Protein AF-A0A822H2C8-F1 (afdb_monomer_lite)

Radius of gyration: 21.81 Å; chains: 1; bounding box: 54×36×68 Å

Foldseek 3Di:
DDDPCVPQLNFAALCVVQVVDLDDDDDDDDPPDSHDDDDPVNLVVLVWAADPDRDPNGDRTGHDPLQAAWFFDDPWDDPDPFKIKTKIFGSQDQLPPPPPPPDDDDDDPPPVVVSVVVSVNRHHDSDDPDQGMWIWMWGADEQEDIDIDIDRPPDDDDDDPDPDPDDRDDYPDPVSRQKDKDWDADPSRHIDIWIAGPPPRDTD

Sequence (204 aa):
PEIITTDPKYRIDCYPDFDEYKSFCMIDRSPNQTVLTITNQLCTARGCTWVSNAATNTPSCYIPIEKGGYNLTESSSQISDVITIYKLSRLSIKATQIRSLKYPELVYKYSLTNQITNARINEFSMFGDDIHDLNVQVSLSGSDKIRMTIRDANAKRYEVPVPIIWQPLVPLTPSSLKIKFEITKTPYGQVGFRVQRTNTQSIL

Secondary structure (DSSP, 8-state):
---GGGSGGGPPBS-GGGTT-TTS--S---TT-SSPPPPHHHHHHTTPEE-SSPPTTS-SEE--TTTSSEEE-S--EEEETTEEEEEEEESSPP-------S---S--HHHHHHHHHHHHHS---SSS---SEEEEEEEEETTTEEEEEEEESSS-------------B--SSGGG-SEEEEEEE-TT--EEEEEEETTT--B-

Structure (mmCIF, N/CA/C/O backbone):
data_AF-A0A822H2C8-F1
#
_entry.id   AF-A0A822H2C8-F1
#
loop_
_atom_site.group_PDB
_atom_site.id
_atom_site.type_symbol
_atom_site.label_atom_id
_atom_site.label_alt_id
_atom_site.label_comp_id
_atom_site.label_asym_id
_atom_site.label_entity_id
_atom_site.label_seq_id
_atom_site.pdbx_PDB_ins_code
_atom_site.Cartn_x
_atom_site.Cartn_y
_atom_site.Cartn_z
_atom_site.occupancy
_atom_site.B_iso_or_equiv
_atom_site.auth_seq_id
_atom_site.auth_comp_id
_atom_site.auth_asym_id
_atom_site.auth_atom_id
_atom_site.pdbx_PDB_model_num
ATOM 1 N N . PRO A 1 1 ? 0.685 17.356 5.341 1.00 46.97 1 PRO A N 1
ATOM 2 C CA . PRO A 1 1 ? 1.065 15.938 5.541 1.00 46.97 1 PRO A CA 1
ATOM 3 C C . PRO A 1 1 ? 2.282 15.604 4.676 1.00 46.97 1 PRO A C 1
ATOM 5 O O . PRO A 1 1 ? 2.173 15.601 3.455 1.00 46.97 1 PRO A O 1
ATOM 8 N N . GLU A 1 2 ? 3.442 15.434 5.306 1.00 45.84 2 GLU A N 1
ATOM 9 C CA . GLU A 1 2 ? 4.699 15.164 4.605 1.00 45.84 2 GLU A CA 1
ATOM 10 C C . GLU A 1 2 ? 4.606 13.861 3.802 1.00 45.84 2 GLU A C 1
ATOM 12 O O . GLU A 1 2 ? 4.094 12.843 4.277 1.00 45.84 2 GLU A O 1
ATOM 17 N N . ILE A 1 3 ? 5.040 13.931 2.547 1.00 53.06 3 ILE A N 1
ATOM 18 C CA . ILE A 1 3 ? 5.042 12.812 1.613 1.00 53.06 3 ILE A CA 1
ATOM 19 C C . ILE A 1 3 ? 6.202 11.904 2.013 1.00 53.06 3 ILE A C 1
ATOM 21 O O . ILE A 1 3 ? 7.357 12.191 1.726 1.00 53.06 3 ILE A O 1
ATOM 25 N N . ILE A 1 4 ? 5.886 10.801 2.685 1.00 54.25 4 ILE A N 1
ATOM 26 C CA . ILE A 1 4 ? 6.870 9.823 3.176 1.00 54.25 4 ILE A CA 1
ATOM 27 C C . ILE A 1 4 ? 7.640 9.160 2.008 1.00 54.25 4 ILE A C 1
ATOM 29 O O . ILE A 1 4 ? 8.732 8.641 2.190 1.00 54.25 4 ILE A O 1
ATOM 33 N N . THR A 1 5 ? 7.125 9.223 0.777 1.00 54.09 5 THR A N 1
ATOM 34 C CA . THR A 1 5 ? 7.635 8.456 -0.372 1.00 54.09 5 THR A CA 1
ATOM 35 C C . THR A 1 5 ? 8.867 9.045 -1.072 1.00 54.09 5 THR A C 1
ATOM 37 O O . THR A 1 5 ? 9.325 8.456 -2.049 1.00 54.09 5 THR A O 1
ATOM 40 N N . THR A 1 6 ? 9.388 10.206 -0.659 1.00 62.19 6 THR A N 1
ATOM 41 C CA . THR A 1 6 ? 10.642 10.754 -1.223 1.00 62.19 6 THR A CA 1
ATOM 42 C C . THR A 1 6 ? 11.883 10.319 -0.448 1.00 62.19 6 THR A C 1
ATOM 44 O O . THR A 1 6 ? 12.990 10.421 -0.979 1.00 62.19 6 THR A O 1
ATOM 47 N N . ASP A 1 7 ? 11.720 9.810 0.778 1.00 76.62 7 ASP A N 1
ATOM 48 C CA . ASP A 1 7 ? 12.828 9.289 1.576 1.00 76.62 7 ASP A CA 1
ATOM 49 C C . ASP A 1 7 ? 13.347 7.976 0.943 1.00 76.62 7 ASP A C 1
ATOM 51 O O . ASP A 1 7 ? 12.567 7.033 0.748 1.00 76.62 7 ASP A O 1
ATOM 55 N N . PRO A 1 8 ? 14.653 7.891 0.605 1.00 80.31 8 PRO A N 1
ATOM 56 C CA . PRO A 1 8 ? 15.259 6.721 -0.026 1.00 80.31 8 PRO A CA 1
ATOM 57 C C . PRO A 1 8 ? 14.994 5.387 0.677 1.00 80.31 8 PRO A C 1
ATOM 59 O O . PRO A 1 8 ? 15.007 4.355 0.007 1.00 80.31 8 PRO A O 1
ATOM 62 N N . LYS A 1 9 ? 14.730 5.385 1.990 1.00 81.62 9 LYS A N 1
ATOM 63 C CA . LYS A 1 9 ? 14.469 4.153 2.751 1.00 81.62 9 LYS A CA 1
ATOM 64 C C . LYS A 1 9 ? 13.141 3.470 2.411 1.00 81.62 9 LYS A C 1
ATOM 66 O O . LYS A 1 9 ? 12.962 2.309 2.753 1.00 81.62 9 LYS A O 1
ATOM 71 N N . TYR A 1 10 ? 12.216 4.173 1.752 1.00 80.00 10 TYR A N 1
ATOM 72 C CA . TYR A 1 10 ? 10.936 3.607 1.302 1.00 80.00 10 TYR A CA 1
ATOM 73 C C . TYR A 1 10 ? 10.928 3.248 -0.185 1.00 80.00 10 TYR A C 1
ATOM 75 O O . TYR A 1 10 ? 9.873 2.946 -0.744 1.00 80.00 10 TYR A O 1
ATOM 83 N N . ARG A 1 11 ? 12.086 3.297 -0.852 1.00 85.94 11 ARG A N 1
ATOM 84 C CA . ARG A 1 11 ? 12.204 2.828 -2.232 1.00 85.94 11 ARG A CA 1
ATOM 85 C C . ARG A 1 11 ? 11.932 1.332 -2.282 1.00 85.94 11 ARG A C 1
ATOM 87 O O . ARG A 1 11 ? 12.524 0.561 -1.534 1.00 85.94 11 ARG A O 1
ATOM 94 N N . ILE A 1 12 ? 11.054 0.940 -3.196 1.00 86.25 12 ILE A N 1
ATOM 95 C CA . ILE A 1 12 ? 10.755 -0.464 -3.456 1.00 86.25 12 ILE A CA 1
ATOM 96 C C . ILE A 1 12 ? 11.776 -0.973 -4.466 1.00 86.25 12 ILE A C 1
ATOM 98 O O . ILE A 1 12 ? 11.915 -0.389 -5.545 1.00 86.25 12 ILE A O 1
ATOM 102 N N . ASP A 1 13 ? 12.483 -2.040 -4.106 1.00 87.81 13 ASP A N 1
ATOM 103 C CA . ASP A 1 13 ? 13.447 -2.687 -4.989 1.00 87.81 13 ASP A CA 1
ATOM 104 C C . ASP A 1 13 ? 12.754 -3.212 -6.256 1.00 87.81 13 ASP A C 1
ATOM 106 O O . ASP A 1 13 ? 11.687 -3.824 -6.209 1.00 87.81 13 ASP A O 1
ATOM 110 N N . CYS A 1 14 ? 13.366 -2.944 -7.404 1.00 88.00 14 CYS A N 1
ATOM 111 C CA . CYS A 1 14 ? 12.929 -3.439 -8.705 1.00 88.00 14 CYS A CA 1
ATOM 112 C C . CYS A 1 14 ? 13.371 -4.897 -8.971 1.00 88.00 14 CYS A C 1
ATOM 114 O O . CYS A 1 14 ? 12.974 -5.523 -9.962 1.00 88.00 14 CYS A O 1
ATOM 116 N N . TYR A 1 15 ? 14.215 -5.441 -8.095 1.00 82.44 15 TYR A N 1
ATOM 117 C CA . TYR A 1 15 ? 14.742 -6.799 -8.128 1.00 82.44 15 TYR A CA 1
ATOM 118 C C . TYR A 1 15 ? 14.585 -7.481 -6.752 1.00 82.44 15 TYR A C 1
ATOM 120 O O . TYR A 1 15 ? 15.570 -7.937 -6.182 1.00 82.44 15 TYR A O 1
ATOM 128 N N . PRO A 1 16 ? 13.355 -7.611 -6.217 1.00 71.25 16 PRO A N 1
ATOM 129 C CA . PRO A 1 16 ? 13.141 -8.123 -4.859 1.00 71.25 16 PRO A CA 1
ATOM 130 C C . PRO A 1 16 ? 13.621 -9.573 -4.663 1.00 71.25 16 PRO A C 1
ATOM 132 O O . PRO A 1 16 ? 14.028 -9.945 -3.568 1.00 71.25 16 PRO A O 1
ATOM 135 N N . ASP A 1 17 ? 13.638 -10.385 -5.724 1.00 64.69 17 ASP A N 1
ATOM 136 C CA . ASP A 1 17 ? 14.059 -11.795 -5.667 1.00 64.69 17 ASP A CA 1
ATOM 137 C C . ASP A 1 17 ? 15.587 -11.984 -5.583 1.00 64.69 17 ASP A C 1
ATOM 139 O O . ASP A 1 17 ? 16.087 -13.106 -5.480 1.00 64.69 17 ASP A O 1
ATOM 143 N N . PHE A 1 18 ? 16.348 -10.894 -5.685 1.00 60.97 18 PHE A N 1
ATOM 144 C CA . PHE A 1 18 ? 17.797 -10.936 -5.857 1.00 60.97 18 PHE A CA 1
ATOM 145 C C . PHE A 1 18 ? 18.558 -11.126 -4.539 1.00 60.97 18 PHE A C 1
ATOM 147 O O . PHE A 1 18 ? 19.642 -11.713 -4.542 1.00 60.97 18 PHE A O 1
ATOM 154 N N . ASP A 1 19 ? 17.970 -10.699 -3.419 1.00 53.31 19 ASP A N 1
ATOM 155 C CA . ASP A 1 19 ? 18.573 -10.840 -2.089 1.00 53.31 19 ASP A CA 1
ATOM 156 C C . ASP A 1 19 ? 18.328 -12.224 -1.462 1.00 53.31 19 ASP A C 1
ATOM 158 O O . ASP A 1 19 ? 19.149 -12.690 -0.670 1.00 53.31 19 ASP A O 1
ATOM 162 N N . GLU A 1 20 ? 17.257 -12.931 -1.849 1.00 47.16 20 GLU A N 1
ATOM 163 C CA . GLU A 1 20 ? 16.895 -14.226 -1.245 1.00 47.16 20 GLU A CA 1
ATOM 164 C C . GLU A 1 20 ? 17.288 -15.441 -2.107 1.00 47.16 20 GLU A C 1
ATOM 166 O O . GLU A 1 20 ? 17.533 -16.528 -1.580 1.00 47.16 20 GLU A O 1
ATOM 171 N N . TYR A 1 21 ? 17.476 -15.268 -3.421 1.00 46.84 21 TYR A N 1
ATOM 172 C CA . TYR A 1 21 ? 17.915 -16.342 -4.315 1.00 46.84 21 TYR A CA 1
ATOM 173 C C . TYR A 1 21 ? 19.177 -15.972 -5.089 1.00 46.84 21 TYR A C 1
ATOM 175 O O . TYR A 1 21 ? 19.157 -15.725 -6.294 1.00 46.84 21 TYR A O 1
ATOM 183 N N . LYS A 1 22 ? 20.325 -16.178 -4.440 1.00 47.16 22 LYS A N 1
ATOM 184 C CA . LYS A 1 22 ? 21.621 -16.398 -5.112 1.00 47.16 22 LYS A CA 1
ATOM 185 C C . LYS A 1 22 ? 21.621 -17.549 -6.144 1.00 47.16 22 LYS A C 1
ATOM 187 O O . LYS A 1 22 ? 22.669 -17.818 -6.728 1.00 47.16 22 LYS A O 1
ATOM 192 N N . SER A 1 23 ? 20.498 -18.243 -6.377 1.00 41.97 23 SER A N 1
ATOM 193 C CA . SER A 1 23 ? 20.524 -19.573 -6.991 1.00 41.97 23 SER A CA 1
ATOM 194 C C . SER A 1 23 ? 19.565 -19.880 -8.148 1.00 41.97 23 SER A C 1
ATOM 196 O O . SER A 1 23 ? 19.858 -20.874 -8.803 1.00 41.97 23 SER A O 1
ATOM 198 N N . PHE A 1 24 ? 18.493 -19.132 -8.481 1.00 41.94 24 PHE A N 1
ATOM 199 C CA . PHE A 1 24 ? 17.502 -19.719 -9.425 1.00 41.94 24 PHE A CA 1
ATOM 200 C C . PHE A 1 24 ? 16.864 -18.889 -10.552 1.00 41.94 24 PHE A C 1
ATOM 202 O O . PHE A 1 24 ? 16.319 -19.513 -11.459 1.00 41.94 24 PHE A O 1
ATOM 209 N N . CYS A 1 25 ? 17.004 -17.563 -10.638 1.00 37.66 25 CYS A N 1
ATOM 210 C CA . CYS A 1 25 ? 16.548 -16.831 -11.835 1.00 37.66 25 CYS A CA 1
ATOM 211 C C . CYS A 1 25 ? 17.732 -16.445 -12.729 1.00 37.66 25 CYS A C 1
ATOM 213 O O . CYS A 1 25 ? 18.228 -15.322 -12.698 1.00 37.66 25 CYS A O 1
ATOM 215 N N . MET A 1 26 ? 18.210 -17.416 -13.513 1.00 39.59 26 MET A N 1
ATOM 216 C CA . MET A 1 26 ? 19.245 -17.211 -14.527 1.00 39.59 26 MET A CA 1
ATOM 217 C C . MET A 1 26 ? 18.623 -16.718 -15.828 1.00 39.59 26 MET A C 1
ATOM 219 O O . MET A 1 26 ? 17.918 -17.465 -16.500 1.00 39.59 26 MET A O 1
ATOM 223 N N . ILE A 1 27 ? 18.952 -15.488 -16.211 1.00 43.38 27 ILE A N 1
ATOM 224 C CA . ILE A 1 27 ? 19.032 -15.109 -17.621 1.00 43.38 27 ILE A CA 1
ATOM 225 C C . ILE A 1 27 ? 20.522 -14.848 -17.879 1.00 43.38 27 ILE A C 1
ATOM 227 O O . ILE A 1 27 ? 21.131 -14.022 -17.205 1.00 43.38 27 ILE A O 1
ATOM 231 N N . ASP A 1 28 ? 21.091 -15.656 -18.776 1.00 39.19 28 ASP A N 1
ATOM 232 C CA . ASP A 1 28 ? 22.480 -15.686 -19.257 1.00 39.19 28 ASP A CA 1
ATOM 233 C C . ASP A 1 28 ? 23.593 -15.854 -18.212 1.00 39.19 28 ASP A C 1
ATOM 235 O O . ASP A 1 28 ? 24.295 -14.924 -17.809 1.00 39.19 28 ASP A O 1
ATOM 239 N N . ARG A 1 29 ? 23.838 -17.114 -17.833 1.00 46.19 29 ARG A N 1
ATOM 240 C CA . ARG A 1 29 ? 25.049 -17.493 -17.098 1.00 46.19 29 ARG A CA 1
ATOM 241 C C . ARG A 1 29 ? 26.248 -17.522 -18.055 1.00 46.19 29 ARG A C 1
ATOM 243 O O . ARG A 1 29 ? 26.431 -18.475 -18.807 1.00 46.19 29 ARG A O 1
ATOM 250 N N . SER A 1 30 ? 27.105 -16.505 -17.975 1.00 45.09 30 SER A N 1
ATOM 251 C CA . SER A 1 30 ? 28.521 -16.651 -18.334 1.00 45.09 30 SER A CA 1
ATOM 252 C C . SER A 1 30 ? 29.186 -17.617 -17.333 1.00 45.09 30 SER A C 1
ATOM 254 O O . SER A 1 30 ? 28.914 -17.495 -16.134 1.00 45.09 30 SER A O 1
ATOM 256 N N . PRO A 1 31 ? 30.052 -18.563 -17.753 1.00 50.38 31 PRO A N 1
ATOM 257 C CA . PRO A 1 31 ? 30.571 -19.621 -16.874 1.00 50.38 31 PRO A CA 1
ATOM 258 C C . PRO A 1 31 ? 31.407 -19.138 -15.677 1.00 50.38 31 PRO A C 1
ATOM 260 O O . PRO A 1 31 ? 31.687 -19.932 -14.786 1.00 50.38 31 PRO A O 1
ATOM 263 N N . ASN A 1 32 ? 31.797 -17.859 -15.636 1.00 49.62 32 ASN A N 1
ATOM 264 C CA . A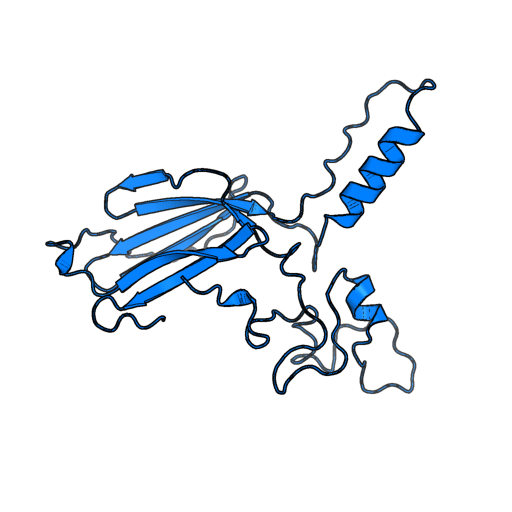SN A 1 32 ? 32.761 -17.325 -14.668 1.00 49.62 32 ASN A CA 1
ATOM 265 C C . ASN A 1 32 ? 32.234 -16.194 -13.769 1.00 49.62 32 ASN A C 1
ATOM 267 O O . ASN A 1 32 ? 33.031 -15.548 -13.091 1.00 49.62 32 ASN A O 1
ATOM 271 N N . GLN A 1 33 ? 30.922 -15.936 -13.724 1.00 47.44 33 GLN A N 1
ATOM 272 C CA . GLN A 1 33 ? 30.374 -14.844 -12.910 1.00 47.44 33 GLN A CA 1
ATOM 273 C C . GLN A 1 33 ? 29.454 -15.375 -11.803 1.00 47.44 33 GLN A C 1
ATOM 275 O O . GLN A 1 33 ? 28.302 -15.735 -12.030 1.00 47.44 33 GLN A O 1
ATOM 280 N N . THR A 1 34 ? 29.989 -15.451 -10.582 1.00 50.78 34 THR A N 1
ATOM 281 C CA . THR A 1 34 ? 29.316 -15.974 -9.376 1.00 50.78 34 THR A CA 1
ATOM 282 C C . THR A 1 34 ? 28.440 -14.951 -8.650 1.00 50.78 34 THR A C 1
ATOM 284 O O . THR A 1 34 ? 27.754 -15.305 -7.695 1.00 50.78 34 THR A O 1
ATOM 287 N N . VAL A 1 35 ? 28.415 -13.699 -9.110 1.00 54.28 35 VAL A N 1
ATOM 288 C CA . VAL A 1 35 ? 27.523 -12.650 -8.608 1.00 54.28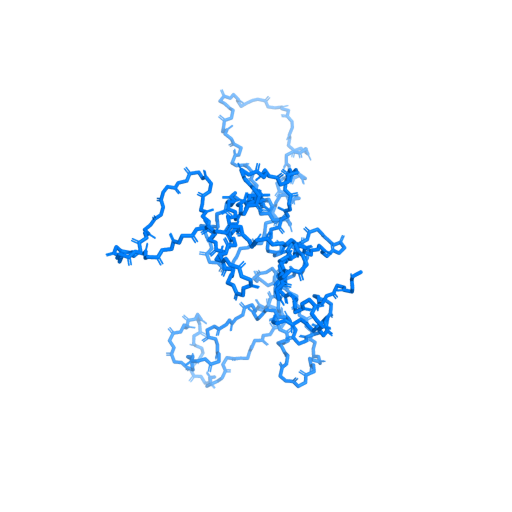 35 VAL A CA 1
ATOM 289 C C . VAL A 1 35 ? 27.009 -11.878 -9.816 1.00 54.28 35 VAL A C 1
ATOM 291 O O . VAL A 1 35 ? 27.771 -11.175 -10.482 1.00 54.28 35 VAL A O 1
ATOM 294 N N . LEU A 1 36 ? 25.725 -12.042 -10.136 1.00 57.75 36 LEU A N 1
ATOM 295 C CA . LEU A 1 36 ? 25.052 -11.105 -11.026 1.00 57.75 36 LEU A CA 1
ATOM 296 C C . LEU A 1 36 ? 25.024 -9.770 -10.273 1.00 57.75 36 LEU A C 1
ATOM 298 O O . LEU A 1 36 ? 24.510 -9.696 -9.166 1.00 57.75 36 LEU A O 1
ATOM 302 N N . THR A 1 37 ? 25.630 -8.729 -10.827 1.00 69.88 37 THR A N 1
ATOM 303 C CA . THR A 1 37 ? 25.551 -7.379 -10.262 1.00 69.88 37 THR A CA 1
ATOM 304 C C . THR A 1 37 ? 24.463 -6.643 -11.025 1.00 69.88 37 THR A C 1
ATOM 306 O O . THR A 1 37 ? 24.535 -6.563 -12.252 1.00 69.88 37 THR A O 1
ATOM 309 N N . ILE A 1 38 ? 23.455 -6.106 -10.333 1.00 80.06 38 ILE A N 1
ATOM 310 C CA . ILE A 1 38 ? 22.449 -5.263 -10.987 1.00 80.06 38 ILE A CA 1
ATOM 311 C C . ILE A 1 38 ? 23.172 -4.026 -11.522 1.00 80.06 38 ILE A C 1
ATOM 313 O O . ILE A 1 38 ? 23.777 -3.271 -10.765 1.00 80.06 38 ILE A O 1
ATOM 317 N N . THR A 1 39 ? 23.143 -3.840 -12.838 1.00 85.62 39 THR A N 1
ATOM 318 C CA . THR A 1 39 ? 23.730 -2.675 -13.504 1.00 85.62 39 THR A CA 1
ATOM 319 C C . THR A 1 39 ? 22.650 -1.649 -13.828 1.00 85.62 39 THR A C 1
ATOM 321 O O . THR A 1 39 ? 21.466 -1.979 -13.929 1.00 85.62 39 THR A O 1
ATOM 324 N N . ASN A 1 40 ? 23.059 -0.403 -14.082 1.00 87.31 40 ASN A N 1
ATOM 325 C CA . ASN A 1 40 ? 22.167 0.637 -14.602 1.00 87.31 40 ASN A CA 1
ATOM 326 C C . ASN A 1 40 ? 21.394 0.163 -15.851 1.00 87.31 40 ASN A C 1
ATOM 328 O O . ASN A 1 40 ? 20.192 0.386 -15.973 1.00 87.31 40 ASN A O 1
ATOM 332 N N . GLN A 1 41 ? 22.058 -0.562 -16.755 1.00 86.56 41 GLN A N 1
ATOM 333 C CA . GLN A 1 41 ? 21.431 -1.066 -17.977 1.00 86.56 41 GLN A CA 1
ATOM 334 C C . GLN A 1 41 ? 20.335 -2.097 -17.682 1.00 86.56 41 GLN A C 1
ATOM 336 O O . GLN A 1 41 ? 19.246 -1.998 -18.239 1.00 86.56 41 GLN A O 1
ATOM 341 N N . LEU A 1 42 ? 20.581 -3.048 -16.777 1.00 84.88 42 LEU A N 1
ATOM 342 C CA . LEU A 1 42 ? 19.560 -4.018 -16.365 1.00 84.88 42 LEU A CA 1
ATOM 343 C C . LEU A 1 42 ? 18.392 -3.324 -15.650 1.00 84.88 42 LEU A C 1
ATOM 345 O O . LEU A 1 42 ? 17.228 -3.650 -15.878 1.00 84.88 42 LEU A O 1
ATOM 349 N N . CYS A 1 43 ? 18.692 -2.336 -14.808 1.00 86.81 43 CYS A N 1
ATOM 350 C CA . CYS A 1 43 ? 17.682 -1.558 -14.103 1.00 86.81 43 CYS A CA 1
ATOM 351 C C . CYS A 1 43 ? 16.750 -0.804 -15.062 1.00 86.81 43 CYS A C 1
ATOM 353 O O . CYS A 1 43 ? 15.529 -0.960 -15.025 1.00 86.81 43 CYS A O 1
ATOM 355 N N . THR A 1 44 ? 17.338 -0.028 -15.968 1.00 87.19 44 THR A N 1
ATOM 356 C CA . THR A 1 44 ? 16.596 0.798 -16.928 1.00 87.19 44 THR A CA 1
ATOM 357 C C . THR A 1 44 ? 15.887 -0.037 -17.990 1.00 87.19 44 THR A C 1
ATOM 359 O O . THR A 1 44 ? 14.807 0.350 -18.430 1.00 87.19 44 THR A O 1
ATOM 362 N N . ALA A 1 45 ? 16.405 -1.221 -18.338 1.00 84.38 45 ALA A N 1
ATOM 363 C CA . ALA A 1 45 ? 15.716 -2.167 -19.218 1.00 84.38 45 ALA A CA 1
ATOM 364 C C . ALA A 1 45 ? 14.391 -2.689 -18.628 1.00 84.38 45 ALA A C 1
ATOM 366 O O . ALA A 1 45 ? 13.473 -2.990 -19.387 1.00 84.38 45 ALA A O 1
ATOM 367 N N . ARG A 1 46 ? 14.254 -2.743 -17.293 1.00 80.75 46 ARG A N 1
ATOM 368 C CA . ARG A 1 46 ? 12.974 -3.019 -16.605 1.00 80.75 46 ARG A CA 1
ATOM 369 C C . ARG A 1 46 ? 12.090 -1.778 -16.433 1.00 80.75 46 ARG A C 1
ATOM 371 O O . ARG A 1 46 ? 11.035 -1.852 -15.811 1.00 80.75 46 ARG A O 1
ATOM 378 N N . GLY A 1 47 ? 12.519 -0.627 -16.948 1.00 84.31 47 GLY A N 1
ATOM 379 C CA . GLY A 1 47 ? 11.830 0.648 -16.766 1.00 84.31 47 GLY A CA 1
ATOM 380 C C . GLY A 1 47 ? 11.967 1.233 -15.359 1.00 84.31 47 GLY A C 1
ATOM 381 O O . GLY A 1 47 ? 11.169 2.095 -15.004 1.00 84.31 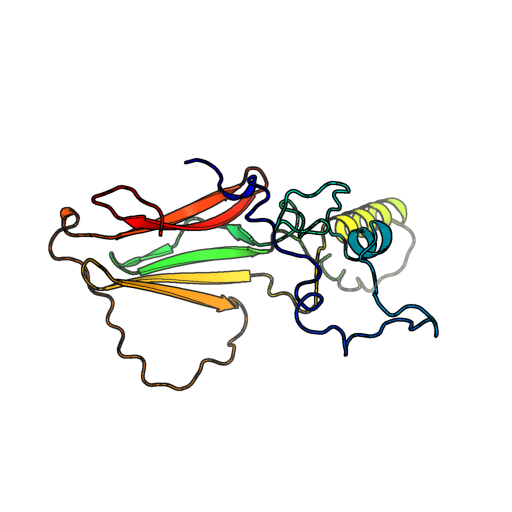47 GLY A O 1
ATOM 382 N N . CYS A 1 48 ? 12.939 0.770 -14.566 1.00 89.75 48 CYS A N 1
ATOM 383 C CA . CYS A 1 48 ? 13.205 1.245 -13.208 1.00 89.75 48 CYS A CA 1
ATOM 384 C C . CYS A 1 48 ? 14.206 2.404 -13.159 1.00 89.75 48 CYS A C 1
ATOM 386 O O . CYS A 1 48 ? 14.880 2.715 -14.144 1.00 89.75 48 CYS A O 1
ATOM 388 N N . THR A 1 49 ? 14.311 3.031 -11.987 1.00 90.62 49 THR A N 1
ATOM 389 C CA . THR A 1 49 ? 15.216 4.156 -11.735 1.00 90.62 49 THR A CA 1
ATOM 390 C C . THR A 1 49 ? 16.499 3.674 -11.070 1.00 90.62 49 THR A C 1
ATOM 392 O O . THR A 1 49 ? 16.457 2.972 -10.059 1.00 90.62 49 THR A O 1
ATOM 395 N N . TRP A 1 50 ? 17.646 4.081 -11.622 1.00 90.38 50 TRP A N 1
ATOM 396 C CA . TRP A 1 50 ? 18.974 3.741 -11.111 1.00 90.38 50 TRP A CA 1
ATOM 397 C C . TRP A 1 50 ? 19.628 4.908 -10.364 1.00 90.38 50 TRP A C 1
ATOM 399 O O . TRP A 1 50 ? 19.589 6.051 -10.821 1.00 90.38 50 TRP A O 1
ATOM 409 N N . VAL A 1 51 ? 20.311 4.609 -9.258 1.00 90.56 51 VAL A N 1
ATOM 410 C CA . VAL A 1 51 ? 21.239 5.513 -8.567 1.00 90.56 51 VAL A CA 1
ATOM 411 C C . VAL A 1 51 ? 22.559 4.790 -8.292 1.00 90.56 51 VAL A C 1
ATOM 413 O O . VAL A 1 51 ? 22.574 3.666 -7.808 1.00 90.56 51 VAL A O 1
ATOM 416 N N . SER A 1 52 ? 23.691 5.428 -8.597 1.00 83.62 52 SER A N 1
ATOM 417 C CA . SER A 1 52 ? 25.016 4.799 -8.461 1.00 83.62 52 SER A CA 1
ATOM 418 C C . SER A 1 52 ? 25.513 4.706 -7.018 1.00 83.62 52 SER A C 1
ATOM 420 O O . SER A 1 52 ? 26.271 3.800 -6.696 1.00 83.62 52 SER A O 1
ATOM 422 N N . ASN A 1 53 ? 25.083 5.632 -6.159 1.00 81.69 53 ASN A N 1
ATOM 423 C CA . ASN A 1 53 ? 25.535 5.767 -4.775 1.00 81.69 53 ASN A CA 1
ATOM 424 C C . ASN A 1 53 ? 24.322 5.754 -3.839 1.00 81.69 53 ASN A C 1
ATOM 426 O O . ASN A 1 53 ? 23.980 6.772 -3.235 1.00 81.69 53 ASN A O 1
ATOM 430 N N . ALA A 1 54 ? 23.606 4.629 -3.798 1.00 79.56 54 ALA A N 1
ATOM 431 C CA . ALA A 1 54 ? 22.504 4.464 -2.859 1.00 79.56 54 ALA A CA 1
ATOM 432 C C . ALA A 1 54 ? 23.015 4.555 -1.412 1.00 79.56 54 ALA A C 1
ATOM 434 O O . ALA A 1 54 ? 24.136 4.145 -1.106 1.00 79.56 54 ALA A O 1
ATOM 435 N N . ALA A 1 55 ? 22.189 5.103 -0.519 1.00 81.25 55 ALA A N 1
ATOM 436 C CA . ALA A 1 55 ? 22.476 5.062 0.907 1.00 81.25 55 ALA A CA 1
ATOM 437 C C . ALA A 1 55 ? 22.492 3.603 1.394 1.00 81.25 55 ALA A C 1
ATOM 439 O O . ALA A 1 55 ? 21.910 2.715 0.763 1.00 81.25 55 ALA A O 1
ATOM 440 N N . THR A 1 56 ? 23.139 3.354 2.530 1.00 79.44 56 THR A N 1
ATOM 441 C CA . THR A 1 56 ? 23.154 2.026 3.150 1.00 79.44 56 THR A CA 1
ATOM 442 C C . THR A 1 56 ? 21.727 1.508 3.355 1.00 79.44 56 THR A C 1
ATOM 444 O O . THR A 1 56 ? 20.839 2.258 3.757 1.00 79.44 56 THR A O 1
ATOM 447 N N . ASN A 1 57 ? 21.502 0.223 3.061 1.00 80.69 57 ASN A N 1
ATOM 448 C CA . ASN A 1 57 ? 20.191 -0.438 3.133 1.00 80.69 57 ASN A CA 1
ATOM 449 C C . ASN A 1 57 ? 19.093 0.198 2.257 1.00 80.69 57 ASN A C 1
ATOM 451 O O . ASN A 1 57 ? 17.910 0.078 2.568 1.00 80.69 57 ASN A O 1
ATOM 455 N N . THR A 1 58 ? 19.464 0.879 1.168 1.00 81.94 58 THR A N 1
ATOM 456 C CA . THR A 1 58 ? 18.511 1.372 0.163 1.00 81.94 58 THR A CA 1
ATOM 457 C C . THR A 1 58 ? 18.870 0.823 -1.217 1.00 81.94 58 THR A C 1
ATOM 459 O O . THR A 1 58 ? 20.057 0.734 -1.538 1.00 81.94 58 THR A O 1
ATOM 462 N N . PRO A 1 59 ? 17.885 0.449 -2.049 1.00 88.38 59 PRO A N 1
ATOM 463 C CA . PRO A 1 59 ? 18.164 -0.152 -3.345 1.00 88.38 59 PRO A CA 1
ATOM 464 C C . PRO A 1 59 ? 18.712 0.876 -4.344 1.00 88.38 59 PRO A C 1
ATOM 466 O O . PRO A 1 59 ? 18.179 1.982 -4.500 1.00 88.38 59 PRO A O 1
ATOM 469 N N . SER A 1 60 ? 19.758 0.477 -5.074 1.00 89.62 60 SER A N 1
ATOM 470 C CA . SER A 1 60 ? 20.305 1.243 -6.204 1.00 89.62 60 SER A CA 1
ATOM 471 C C . SER A 1 60 ? 19.396 1.215 -7.432 1.00 89.62 60 SER A C 1
ATOM 473 O O . SER A 1 60 ? 19.417 2.157 -8.218 1.00 89.62 60 SER A O 1
ATOM 475 N N . CYS A 1 61 ? 18.579 0.170 -7.591 1.00 90.50 61 CYS A N 1
ATOM 476 C CA . CYS A 1 61 ? 17.570 0.061 -8.641 1.00 90.50 61 CYS A CA 1
ATOM 477 C C . CYS A 1 61 ? 16.175 -0.044 -8.023 1.00 90.50 61 CYS A C 1
ATOM 479 O O . CYS A 1 61 ? 15.893 -1.006 -7.318 1.00 90.50 61 CYS A O 1
ATOM 481 N N . TYR A 1 62 ? 15.290 0.914 -8.284 1.00 90.44 62 TYR A N 1
ATOM 482 C CA . TYR A 1 62 ? 13.989 0.968 -7.615 1.00 90.44 62 TYR A CA 1
ATOM 483 C C . TYR A 1 62 ? 12.846 1.352 -8.549 1.00 90.44 62 TYR A C 1
ATOM 485 O O . TYR A 1 62 ? 13.049 1.926 -9.622 1.00 90.44 62 TYR A O 1
ATOM 493 N N . ILE A 1 63 ? 11.628 1.019 -8.123 1.00 89.12 63 ILE A N 1
ATOM 494 C CA . ILE A 1 63 ? 10.398 1.335 -8.852 1.00 89.12 63 ILE A CA 1
ATOM 495 C C . ILE A 1 63 ? 10.249 2.863 -8.997 1.00 89.12 63 ILE A C 1
ATOM 497 O O . ILE A 1 63 ? 10.303 3.569 -7.985 1.00 89.12 63 ILE A O 1
ATOM 501 N N . PRO A 1 64 ? 10.008 3.397 -10.211 1.00 87.75 64 PRO A N 1
ATOM 502 C CA . PRO A 1 64 ? 9.810 4.830 -10.410 1.00 87.75 64 PRO A CA 1
ATOM 503 C C . PRO A 1 64 ? 8.524 5.309 -9.732 1.00 87.75 64 PRO A C 1
ATOM 505 O O . PRO A 1 64 ? 7.454 4.723 -9.916 1.00 87.75 64 PRO A O 1
ATOM 508 N N . I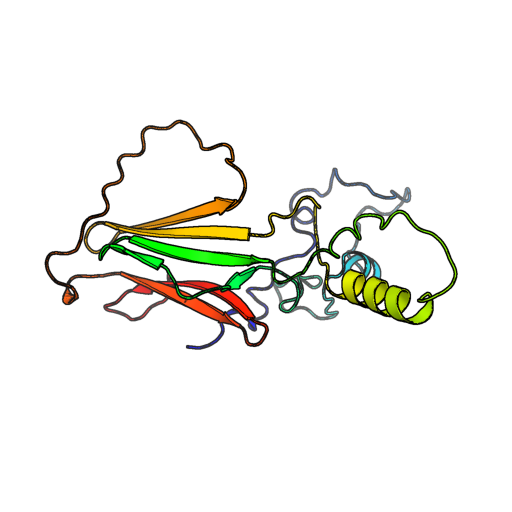LE A 1 65 ? 8.609 6.400 -8.976 1.00 83.56 65 ILE A N 1
ATOM 509 C CA . ILE A 1 65 ? 7.491 6.955 -8.193 1.00 83.56 65 ILE A CA 1
ATOM 510 C C . ILE A 1 65 ? 6.385 7.563 -9.063 1.00 83.56 65 ILE A C 1
ATOM 512 O O . ILE A 1 65 ? 5.255 7.730 -8.611 1.00 83.56 65 ILE A O 1
ATOM 516 N N . GLU A 1 66 ? 6.713 7.893 -10.307 1.00 82.50 66 GLU A N 1
ATOM 517 C CA . GLU A 1 66 ? 5.829 8.487 -11.301 1.00 82.50 66 GLU A CA 1
ATOM 518 C C . GLU A 1 66 ? 5.134 7.456 -12.199 1.00 82.50 66 GLU A C 1
ATOM 520 O O . GLU A 1 66 ? 4.208 7.808 -12.925 1.00 82.50 66 GLU A O 1
ATOM 525 N N . LYS A 1 67 ? 5.550 6.183 -12.144 1.00 82.25 67 LYS A N 1
ATOM 526 C CA . LYS A 1 67 ? 4.964 5.099 -12.957 1.00 82.25 67 LYS A CA 1
ATOM 527 C C . LYS A 1 67 ? 4.421 3.946 -12.122 1.00 82.25 67 LYS A C 1
ATOM 529 O O . LYS A 1 67 ? 3.437 3.314 -12.509 1.00 82.25 67 LYS A O 1
ATOM 534 N N . GLY A 1 68 ? 5.060 3.659 -10.991 1.00 85.06 68 GLY A N 1
ATOM 535 C CA . GLY A 1 68 ? 4.664 2.598 -10.078 1.00 85.06 68 GLY A CA 1
ATOM 536 C C . GLY A 1 68 ? 3.432 2.951 -9.248 1.00 85.06 68 GLY A C 1
ATOM 537 O O . GLY A 1 68 ? 3.202 4.105 -8.887 1.00 85.06 68 GLY A O 1
ATOM 538 N N . GLY A 1 69 ? 2.663 1.929 -8.878 1.00 90.00 69 GLY A N 1
ATOM 539 C CA . GLY A 1 69 ? 1.524 2.062 -7.973 1.00 90.00 69 GLY A CA 1
ATOM 540 C C . GLY A 1 69 ? 0.238 2.544 -8.648 1.00 90.00 69 GLY A C 1
ATOM 541 O O . GLY A 1 69 ? -0.001 2.302 -9.832 1.00 90.00 69 GLY A O 1
ATOM 542 N N . TYR A 1 70 ? -0.616 3.185 -7.851 1.00 92.12 70 TYR A N 1
ATOM 543 C CA . TYR A 1 70 ? -1.984 3.543 -8.218 1.00 92.12 70 TYR A CA 1
ATOM 544 C C . TYR A 1 70 ? -2.289 4.996 -7.849 1.00 92.12 70 TYR A C 1
ATOM 546 O O . TYR A 1 70 ? -1.697 5.538 -6.920 1.00 92.12 70 TYR A O 1
ATOM 554 N N . ASN A 1 71 ? -3.238 5.600 -8.551 1.00 91.00 71 ASN A N 1
ATOM 555 C CA . ASN A 1 71 ? -3.831 6.899 -8.268 1.00 91.00 71 ASN A CA 1
ATOM 556 C C . ASN A 1 71 ? -5.285 6.721 -7.805 1.00 91.00 71 ASN A C 1
ATOM 558 O O . ASN A 1 71 ? -5.946 5.743 -8.147 1.00 91.00 71 ASN A O 1
ATOM 562 N N . LEU A 1 72 ? -5.794 7.685 -7.044 1.00 91.12 72 LEU A N 1
ATOM 563 C CA . LEU A 1 72 ? -7.200 7.762 -6.655 1.00 91.12 72 LEU A CA 1
ATOM 564 C C . LEU A 1 72 ? -8.003 8.315 -7.844 1.00 91.12 72 LEU A C 1
ATOM 566 O O . LEU A 1 72 ? -7.695 9.410 -8.319 1.00 91.12 72 LEU A O 1
ATOM 570 N N . THR A 1 73 ? -9.002 7.575 -8.334 1.00 85.75 73 THR A N 1
ATOM 571 C CA . THR A 1 73 ? -9.782 7.961 -9.530 1.00 85.75 73 THR A CA 1
ATOM 572 C C . THR A 1 73 ? -10.973 8.860 -9.232 1.00 85.75 73 THR A C 1
ATOM 574 O O . THR A 1 73 ? -11.245 9.787 -9.988 1.00 85.75 73 THR A O 1
ATOM 577 N N . GLU A 1 74 ? -11.678 8.604 -8.132 1.00 75.56 74 GLU A N 1
ATOM 578 C CA . GLU A 1 74 ? -12.896 9.311 -7.723 1.00 75.56 74 GLU A CA 1
ATOM 579 C C . GLU A 1 74 ? -12.867 9.634 -6.223 1.00 75.56 74 GLU A C 1
ATOM 581 O O . GLU A 1 74 ? -12.033 9.132 -5.463 1.00 75.56 74 GLU A O 1
ATOM 586 N N . SER A 1 75 ? -13.826 10.447 -5.777 1.00 67.69 75 SER A N 1
ATOM 587 C CA . SER A 1 75 ? -14.130 10.632 -4.359 1.00 67.69 75 SER A CA 1
ATOM 588 C C . SER A 1 75 ? -14.457 9.287 -3.705 1.00 67.69 75 SER A C 1
ATOM 590 O O . SER A 1 75 ? -15.222 8.483 -4.241 1.00 67.69 75 SER A O 1
ATOM 592 N N . SER A 1 76 ? -13.895 9.041 -2.524 1.00 77.56 76 SER A N 1
ATOM 593 C CA . SER A 1 76 ? -14.201 7.854 -1.725 1.00 77.56 76 SER A CA 1
ATOM 594 C C . SER A 1 76 ? -15.707 7.693 -1.518 1.00 77.56 76 SER A C 1
ATOM 596 O O . SER A 1 76 ? -16.390 8.652 -1.163 1.00 77.56 76 SER A O 1
ATOM 598 N N . SER A 1 77 ? -16.217 6.477 -1.691 1.00 84.50 77 SER A N 1
ATOM 599 C CA . SER A 1 77 ? -17.614 6.149 -1.410 1.00 84.50 77 SER A CA 1
ATOM 600 C C . SER A 1 77 ? -17.733 5.690 0.040 1.00 84.50 77 SER A C 1
ATOM 602 O O . SER A 1 77 ? -17.276 4.600 0.392 1.00 84.50 77 SER A O 1
ATOM 604 N N . GLN A 1 78 ? -18.319 6.523 0.897 1.00 83.75 78 GLN A N 1
ATOM 605 C CA . GLN A 1 78 ? -18.626 6.137 2.269 1.00 83.75 78 GLN A CA 1
ATOM 606 C C . GLN A 1 78 ? -19.924 5.324 2.262 1.00 83.75 78 GLN A C 1
ATOM 608 O O . GLN A 1 78 ? -20.988 5.848 1.948 1.00 83.75 78 GLN A O 1
ATOM 613 N N . ILE A 1 79 ? -19.826 4.026 2.554 1.00 84.00 79 ILE A N 1
ATOM 614 C CA . ILE A 1 79 ? -20.995 3.133 2.609 1.00 84.00 79 ILE A CA 1
ATOM 615 C C . ILE A 1 79 ? -21.718 3.297 3.949 1.00 84.00 79 ILE A C 1
ATOM 617 O O . ILE A 1 79 ? -22.935 3.172 4.026 1.00 84.00 79 ILE A O 1
ATOM 621 N N . SER A 1 80 ? -20.961 3.547 5.017 1.00 83.75 80 SER A N 1
ATOM 622 C CA . SER A 1 80 ? -21.475 3.792 6.367 1.00 83.75 80 SER A CA 1
ATOM 623 C C . SER A 1 80 ? -20.455 4.589 7.178 1.00 83.75 80 SER A C 1
ATOM 625 O O . SER A 1 80 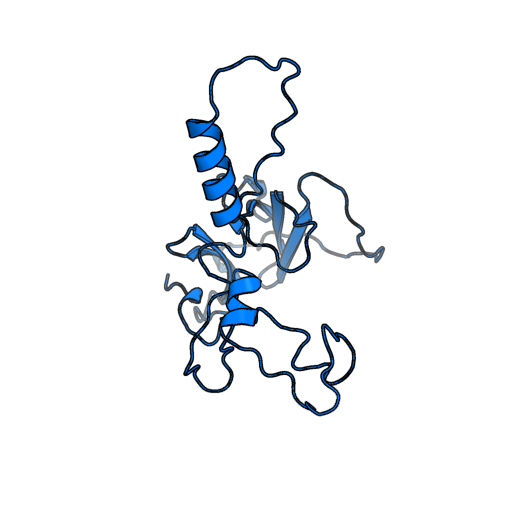? -19.334 4.813 6.721 1.00 83.75 80 SER A O 1
ATOM 627 N N . ASP A 1 81 ? -20.789 4.942 8.417 1.00 80.31 81 ASP A N 1
ATOM 628 C CA . ASP A 1 81 ? -19.871 5.614 9.352 1.00 80.31 81 ASP A CA 1
ATOM 629 C C . ASP A 1 81 ? -18.578 4.830 9.630 1.00 80.31 81 ASP A C 1
ATOM 631 O O . ASP A 1 81 ? -17.585 5.396 10.081 1.00 80.31 81 ASP A O 1
ATOM 635 N N . VAL A 1 82 ? -18.572 3.526 9.345 1.00 86.25 82 VAL A N 1
ATOM 636 C CA . VAL A 1 82 ? -17.445 2.627 9.618 1.00 86.25 82 VAL A CA 1
ATOM 637 C C . VAL A 1 82 ? -16.884 1.948 8.388 1.00 86.25 82 VAL A C 1
ATOM 639 O O . VAL A 1 82 ? -15.928 1.198 8.542 1.00 86.25 82 VAL A O 1
ATOM 642 N N . ILE A 1 83 ? -17.442 2.157 7.192 1.00 91.50 83 ILE A N 1
ATOM 643 C CA . ILE A 1 83 ? -16.955 1.524 5.959 1.00 91.50 83 ILE A CA 1
ATOM 644 C C . ILE A 1 83 ? -16.805 2.568 4.861 1.00 91.50 83 ILE A C 1
ATOM 646 O O . ILE A 1 83 ? -17.786 3.179 4.432 1.00 91.50 83 ILE A O 1
ATOM 650 N N . THR A 1 84 ? -15.591 2.661 4.331 1.00 93.56 84 THR A N 1
ATOM 651 C CA . THR A 1 84 ? -15.245 3.533 3.209 1.00 93.56 84 THR A CA 1
ATOM 652 C C . THR A 1 84 ? -14.593 2.713 2.106 1.00 93.56 84 THR A C 1
ATOM 654 O O . THR A 1 84 ? -13.735 1.872 2.377 1.00 93.56 84 THR A O 1
ATOM 657 N N . ILE A 1 85 ? -14.985 2.958 0.858 1.00 94.44 85 ILE A N 1
ATOM 658 C CA . ILE A 1 85 ? -14.345 2.386 -0.326 1.00 94.44 85 ILE A CA 1
ATOM 659 C C . ILE A 1 85 ? -13.596 3.478 -1.082 1.00 94.44 85 ILE A C 1
ATOM 661 O O . ILE A 1 85 ? -14.159 4.520 -1.420 1.00 94.44 85 ILE A O 1
ATOM 665 N N . TYR A 1 86 ? -12.335 3.203 -1.393 1.00 94.88 86 TYR A N 1
ATOM 666 C CA . TYR A 1 86 ? -11.504 3.999 -2.284 1.00 94.88 86 TYR A CA 1
ATOM 667 C C . TYR A 1 86 ? -11.335 3.253 -3.605 1.00 94.88 86 TYR A C 1
ATOM 669 O O . TYR A 1 86 ? -10.959 2.079 -3.613 1.00 94.88 86 TYR A O 1
ATOM 677 N N . LYS A 1 87 ? -11.608 3.938 -4.715 1.00 94.56 87 LYS A N 1
ATOM 678 C CA . LYS A 1 87 ? -11.373 3.417 -6.061 1.00 94.56 87 LYS A CA 1
ATOM 679 C C . LYS A 1 87 ? -10.013 3.888 -6.541 1.00 94.56 87 LYS A C 1
ATOM 681 O O . LYS A 1 87 ? -9.739 5.089 -6.535 1.00 94.56 87 LYS A O 1
ATOM 686 N N . LEU A 1 88 ? -9.169 2.947 -6.931 1.00 93.81 88 LEU A N 1
ATOM 687 C CA . LEU A 1 88 ? -7.829 3.235 -7.412 1.00 93.81 88 LEU A CA 1
ATOM 688 C C . LEU A 1 88 ? -7.687 2.760 -8.855 1.00 93.81 88 LEU A C 1
ATOM 690 O O . LEU A 1 88 ? -8.146 1.669 -9.182 1.00 93.81 88 LEU A O 1
ATOM 694 N N . SER A 1 89 ? -7.011 3.541 -9.691 1.00 92.06 89 SER A N 1
ATOM 695 C CA . SER A 1 89 ? -6.533 3.091 -11.001 1.00 92.06 89 SER A CA 1
ATOM 696 C C . SER A 1 89 ? -5.025 3.075 -11.017 1.00 92.06 89 SER A C 1
ATOM 698 O O . SER A 1 89 ? -4.368 3.890 -10.371 1.00 92.06 89 SER A O 1
ATOM 700 N N . ARG A 1 90 ? -4.457 2.173 -11.794 1.00 90.56 90 ARG A N 1
ATOM 701 C CA . ARG A 1 90 ? -3.021 2.082 -11.977 1.00 90.56 90 ARG A CA 1
ATOM 702 C C . ARG A 1 90 ? -2.458 3.400 -12.510 1.00 90.56 90 ARG A C 1
ATOM 704 O O . ARG A 1 90 ? -3.083 4.060 -13.338 1.00 90.56 90 ARG A O 1
ATOM 711 N N . LEU A 1 91 ? -1.296 3.804 -11.993 1.00 87.69 91 LEU A N 1
ATOM 712 C CA . LEU A 1 91 ? -0.645 5.056 -12.392 1.00 87.69 91 LEU A CA 1
ATOM 713 C C . LEU A 1 91 ? -0.046 4.933 -13.800 1.00 87.69 91 LEU A C 1
ATOM 715 O O . LEU A 1 91 ? -0.212 5.812 -14.641 1.00 87.69 91 LEU A O 1
ATOM 719 N N . SER A 1 92 ? 0.586 3.789 -14.066 1.00 84.38 92 SER A N 1
ATOM 720 C CA . SER A 1 92 ? 0.913 3.338 -15.416 1.00 84.38 92 SER A CA 1
ATOM 721 C C . SER A 1 92 ? -0.344 2.991 -16.200 1.00 84.38 92 SER A C 1
ATOM 723 O O . SER A 1 92 ? -1.075 2.069 -15.825 1.00 84.38 92 SER A O 1
ATOM 725 N N . ILE A 1 93 ? -0.528 3.619 -17.352 1.00 67.25 93 ILE A N 1
ATOM 726 C CA . ILE A 1 93 ? -1.605 3.255 -18.268 1.00 67.25 93 ILE A CA 1
ATOM 727 C C . ILE A 1 93 ? -1.039 2.225 -19.243 1.00 67.25 93 ILE A C 1
ATOM 729 O O . ILE A 1 93 ? -0.087 2.515 -19.966 1.00 67.25 93 ILE A O 1
ATOM 733 N N . LYS A 1 94 ? -1.619 1.020 -19.273 1.00 54.75 94 LYS A N 1
ATOM 734 C CA . LYS A 1 94 ? -1.330 0.054 -20.340 1.00 54.75 94 LYS A CA 1
ATOM 735 C C . LYS A 1 94 ? -1.790 0.676 -21.650 1.00 54.75 94 LYS A C 1
ATOM 737 O O . LYS A 1 94 ? -2.932 1.137 -21.715 1.00 54.75 94 LYS A O 1
ATOM 742 N N . ALA A 1 95 ? -0.932 0.702 -22.672 1.00 49.78 95 ALA A N 1
ATOM 743 C CA . ALA A 1 95 ? -1.331 1.157 -23.999 1.00 49.78 95 ALA A CA 1
ATOM 744 C C . ALA A 1 95 ? -2.603 0.397 -24.382 1.00 49.78 95 ALA A C 1
ATOM 746 O O . ALA A 1 95 ? -2.567 -0.825 -24.544 1.00 49.78 95 ALA A O 1
ATOM 747 N N . THR A 1 96 ? -3.745 1.088 -24.420 1.00 42.62 96 THR A N 1
ATOM 748 C CA . THR A 1 96 ? -5.030 0.456 -24.704 1.00 42.62 96 THR A CA 1
ATOM 749 C C . THR A 1 96 ? -4.840 -0.314 -25.998 1.00 42.62 96 THR A C 1
ATOM 751 O O . THR A 1 96 ? -4.390 0.276 -26.982 1.00 42.62 96 THR A O 1
ATOM 754 N N . GLN A 1 97 ? -5.086 -1.630 -25.985 1.00 42.84 97 GLN A N 1
ATOM 755 C CA . GLN A 1 97 ? -5.052 -2.432 -27.202 1.00 42.84 97 GLN A CA 1
ATOM 756 C C . GLN A 1 97 ? -5.868 -1.670 -28.238 1.00 42.84 97 GLN A C 1
ATOM 758 O O . GLN A 1 97 ? -7.080 -1.515 -28.073 1.00 42.84 97 GLN A O 1
ATOM 763 N N . ILE A 1 98 ? -5.197 -1.148 -29.265 1.00 41.88 98 ILE A N 1
ATOM 764 C CA . ILE A 1 98 ? -5.855 -0.562 -30.420 1.00 41.88 98 ILE A CA 1
ATOM 765 C C . ILE A 1 98 ? -6.668 -1.721 -30.987 1.00 41.88 98 ILE A C 1
ATOM 767 O O . ILE A 1 98 ? -6.119 -2.597 -31.655 1.00 41.88 98 ILE A O 1
ATOM 771 N N . ARG A 1 99 ? -7.958 -1.803 -30.630 1.00 36.72 99 ARG A N 1
ATOM 772 C CA . ARG A 1 99 ? -8.887 -2.741 -31.252 1.00 36.72 99 ARG A CA 1
ATOM 773 C C . ARG A 1 99 ? -8.793 -2.435 -32.733 1.00 36.72 99 ARG A C 1
ATOM 775 O O . ARG A 1 99 ? -9.150 -1.340 -33.153 1.00 36.72 99 ARG A O 1
ATOM 782 N N . SER A 1 100 ? -8.211 -3.382 -33.461 1.00 36.50 100 SER A N 1
ATOM 783 C CA . SER A 1 100 ? -7.973 -3.333 -34.895 1.00 36.50 100 SER A CA 1
ATOM 784 C C . SER A 1 100 ? -9.215 -2.777 -35.592 1.00 36.50 100 SER A C 1
ATOM 786 O O . SER A 1 100 ? -10.235 -3.460 -35.701 1.00 36.50 100 SER A O 1
ATOM 788 N N . LEU A 1 101 ? -9.165 -1.501 -35.989 1.00 34.41 101 LEU A N 1
ATOM 789 C CA . LEU A 1 101 ? -10.179 -0.936 -36.861 1.00 34.41 101 LEU A CA 1
ATOM 790 C C . LEU A 1 101 ? -9.960 -1.573 -38.227 1.00 34.41 101 LEU A C 1
ATOM 792 O O . LEU A 1 101 ? -8.905 -1.457 -38.848 1.00 34.41 101 LEU A O 1
ATOM 796 N N . LYS A 1 102 ? -10.974 -2.323 -38.633 1.00 36.97 102 LYS A N 1
ATOM 797 C CA . LYS A 1 102 ? -11.018 -3.190 -39.799 1.00 36.97 102 LYS A CA 1
ATOM 798 C C . LYS A 1 102 ? -11.179 -2.379 -41.093 1.00 36.97 102 LYS A C 1
ATOM 800 O O . LYS A 1 102 ? -12.153 -2.617 -41.777 1.00 36.97 102 LYS A O 1
ATOM 805 N N . TYR A 1 103 ? -10.288 -1.436 -41.421 1.00 35.66 103 TYR A N 1
ATOM 806 C CA . TYR A 1 103 ? -10.176 -0.835 -42.768 1.00 35.66 103 TYR A CA 1
ATOM 807 C C . TYR A 1 103 ? -8.766 -0.251 -43.000 1.00 35.66 103 TYR A C 1
ATOM 809 O O . TYR A 1 103 ? -8.326 0.555 -42.178 1.00 35.66 103 TYR A O 1
ATOM 817 N N . PRO A 1 104 ? -8.041 -0.620 -44.079 1.00 45.22 104 PRO A N 1
ATOM 818 C CA . PRO A 1 104 ? -6.634 -0.274 -44.223 1.00 45.22 104 PRO A CA 1
ATOM 819 C C . PRO A 1 104 ? -6.374 0.638 -45.428 1.00 45.22 104 PRO A C 1
ATOM 821 O O . PRO A 1 104 ? -5.807 0.151 -46.388 1.00 45.22 104 PRO A O 1
ATOM 824 N N . GLU A 1 105 ? -6.700 1.936 -45.416 1.00 40.81 105 GLU A N 1
ATOM 825 C CA . GLU A 1 105 ? -6.153 2.836 -46.453 1.00 40.81 105 GLU A CA 1
ATOM 826 C C . GLU A 1 105 ? -5.735 4.220 -45.923 1.00 40.81 105 GLU A C 1
ATOM 828 O O . GLU A 1 105 ? -6.534 5.081 -45.575 1.00 40.81 105 GLU A O 1
ATOM 833 N N . LEU A 1 106 ? -4.408 4.389 -45.882 1.00 41.56 106 LEU A N 1
ATOM 834 C CA . LEU A 1 106 ? -3.659 5.591 -46.265 1.00 41.56 106 LEU A CA 1
ATOM 835 C C . LEU A 1 106 ? -3.904 6.929 -45.549 1.00 41.56 106 LEU A C 1
ATOM 837 O O . LEU A 1 106 ? -3.620 7.962 -46.138 1.00 41.56 106 LEU A O 1
ATOM 841 N N . VAL A 1 107 ? -4.260 6.973 -44.263 1.00 37.72 107 VAL A N 1
ATOM 842 C CA . VAL A 1 107 ? -4.042 8.191 -43.447 1.00 37.72 107 VAL A CA 1
ATOM 843 C C . VAL A 1 107 ? -3.728 7.804 -41.990 1.00 37.72 107 VAL A C 1
ATOM 845 O O . VAL A 1 107 ? -4.369 6.916 -41.446 1.00 37.72 107 VAL A O 1
ATOM 848 N N . TYR A 1 108 ? -2.748 8.478 -41.362 1.00 36.25 108 TYR A N 1
ATOM 849 C CA . TYR A 1 108 ? -2.318 8.406 -39.940 1.00 36.25 108 TYR A CA 1
ATOM 850 C C . TYR A 1 108 ? -1.117 7.523 -39.523 1.00 36.25 108 TYR A C 1
ATOM 852 O O . TYR A 1 108 ? -1.053 7.053 -38.391 1.00 36.25 108 TYR A O 1
ATOM 860 N N . LYS A 1 109 ? -0.054 7.404 -40.330 1.00 34.66 109 LYS A N 1
ATOM 861 C CA . LYS A 1 109 ? 1.224 6.824 -39.837 1.00 34.66 109 LYS A CA 1
ATOM 862 C C . LYS A 1 109 ? 2.013 7.720 -38.858 1.00 34.66 109 LYS A C 1
ATOM 864 O O . LYS A 1 109 ? 2.786 7.202 -38.057 1.00 34.66 109 LYS A O 1
ATOM 869 N N . TYR A 1 110 ? 1.800 9.038 -38.846 1.00 36.50 110 TYR A N 1
ATOM 870 C CA . TYR A 1 110 ? 2.604 9.959 -38.019 1.00 36.50 110 TYR A CA 1
ATOM 871 C C . TYR A 1 110 ? 2.017 10.233 -36.619 1.00 36.50 110 TYR A C 1
ATOM 873 O O . TYR A 1 110 ? 2.761 10.528 -35.690 1.00 36.50 110 TYR A O 1
ATOM 881 N N . SER A 1 111 ? 0.700 10.075 -36.429 1.00 43.94 111 SER A N 1
ATOM 882 C CA . SER A 1 111 ? 0.036 10.299 -35.129 1.00 43.94 111 SER A CA 1
ATOM 883 C C . SER A 1 111 ? 0.024 9.044 -34.244 1.00 43.94 111 SER A C 1
ATOM 885 O O . SER A 1 111 ? 0.300 9.130 -33.049 1.00 43.94 111 SER A O 1
ATOM 887 N N . LEU A 1 112 ? -0.188 7.864 -34.841 1.00 47.78 112 LEU A N 1
ATOM 888 C CA . LEU A 1 112 ? -0.165 6.577 -34.139 1.00 47.78 112 LEU A CA 1
ATOM 889 C C . LEU A 1 112 ? 1.230 6.216 -33.621 1.00 47.78 112 LEU A C 1
ATOM 891 O O . LEU A 1 112 ? 1.346 5.697 -32.520 1.00 47.78 112 LEU A O 1
ATOM 895 N N . THR A 1 113 ? 2.296 6.536 -34.359 1.00 43.09 113 THR A N 1
ATOM 896 C CA . THR A 1 113 ? 3.669 6.229 -33.924 1.00 43.09 113 THR A CA 1
ATOM 897 C C . THR A 1 113 ? 4.036 7.004 -32.659 1.00 43.09 113 THR A C 1
ATOM 899 O O . THR A 1 113 ? 4.567 6.404 -31.734 1.00 43.09 113 THR A O 1
ATOM 902 N N . ASN A 1 114 ? 3.654 8.284 -32.568 1.00 47.59 114 ASN A N 1
ATOM 903 C CA . ASN A 1 114 ? 3.857 9.103 -31.368 1.00 47.59 114 ASN A CA 1
ATOM 904 C C . ASN A 1 114 ? 2.968 8.671 -30.191 1.00 47.59 114 ASN A C 1
ATOM 906 O O . ASN A 1 114 ? 3.383 8.759 -29.042 1.00 47.59 114 ASN A O 1
ATOM 910 N N . GLN A 1 115 ? 1.750 8.184 -30.444 1.00 46.38 115 GLN A N 1
ATOM 911 C CA . GLN A 1 115 ? 0.886 7.645 -29.388 1.00 46.38 115 GLN A CA 1
ATOM 912 C C . GLN A 1 115 ? 1.349 6.268 -28.893 1.00 46.38 115 GLN A C 1
ATOM 914 O O . GLN A 1 115 ? 1.298 6.012 -27.697 1.00 46.38 115 GLN A O 1
ATOM 919 N N . ILE A 1 116 ? 1.852 5.401 -29.775 1.00 47.44 116 ILE A N 1
ATOM 920 C CA . ILE A 1 116 ? 2.388 4.074 -29.432 1.00 47.44 116 ILE A CA 1
ATOM 921 C C . ILE A 1 116 ? 3.741 4.198 -28.721 1.00 47.44 116 ILE A C 1
ATOM 923 O O . ILE A 1 116 ? 3.993 3.447 -27.779 1.00 47.44 116 ILE A O 1
ATOM 927 N N . THR A 1 117 ? 4.597 5.154 -29.104 1.00 46.97 117 THR A N 1
ATOM 928 C CA . THR A 1 117 ? 5.809 5.463 -28.333 1.00 46.97 117 THR A CA 1
ATOM 929 C C . THR A 1 117 ? 5.443 6.057 -26.976 1.00 46.97 117 THR A C 1
ATOM 931 O O . THR A 1 117 ? 5.864 5.498 -25.974 1.00 46.97 117 THR A O 1
ATOM 934 N N . ASN A 1 118 ? 4.571 7.068 -26.891 1.00 46.84 118 ASN A N 1
ATOM 935 C CA . ASN A 1 118 ? 4.138 7.639 -25.603 1.00 46.84 118 ASN A CA 1
ATOM 936 C C . ASN A 1 118 ? 3.429 6.634 -24.680 1.00 46.84 118 ASN A C 1
ATOM 938 O O . ASN A 1 118 ? 3.643 6.655 -23.469 1.00 46.84 118 ASN A O 1
ATOM 942 N N . ALA A 1 119 ? 2.637 5.712 -25.228 1.00 47.78 119 ALA A N 1
ATOM 943 C CA . ALA A 1 119 ? 1.976 4.674 -24.445 1.00 47.78 119 ALA A CA 1
ATOM 944 C C . ALA A 1 119 ? 2.956 3.595 -23.941 1.00 47.78 119 ALA A C 1
ATOM 946 O O . ALA A 1 119 ? 2.793 3.115 -22.825 1.00 47.78 119 ALA A O 1
ATOM 947 N N . ARG A 1 120 ? 4.029 3.282 -24.688 1.00 51.59 120 ARG A N 1
ATOM 948 C CA . ARG A 1 120 ? 5.140 2.451 -24.179 1.00 51.59 120 ARG A CA 1
ATOM 949 C C . ARG A 1 120 ? 6.023 3.171 -23.154 1.00 51.59 120 ARG A C 1
ATOM 951 O O . ARG A 1 120 ? 6.664 2.506 -22.353 1.00 51.59 120 ARG A O 1
ATOM 958 N N . ILE A 1 121 ? 6.073 4.505 -23.163 1.00 56.44 121 ILE A N 1
ATOM 959 C CA . ILE A 1 121 ? 6.862 5.292 -22.195 1.00 56.44 121 ILE A CA 1
ATOM 960 C C . ILE A 1 121 ? 6.177 5.332 -20.814 1.00 56.44 121 ILE A C 1
ATOM 962 O O . ILE A 1 121 ? 6.867 5.446 -19.796 1.00 56.44 121 ILE A O 1
ATOM 966 N N . ASN A 1 122 ? 4.848 5.183 -20.768 1.00 63.12 122 ASN A N 1
ATOM 967 C CA . ASN A 1 122 ? 4.039 5.287 -19.547 1.00 63.12 122 ASN A CA 1
ATOM 968 C C . ASN A 1 122 ? 3.576 3.939 -18.968 1.00 63.12 122 ASN A C 1
ATOM 970 O O . ASN A 1 122 ? 2.949 3.918 -17.910 1.00 63.12 122 ASN A O 1
ATOM 974 N N . GLU A 1 123 ? 3.884 2.821 -19.625 1.00 75.06 123 GLU A N 1
ATOM 975 C CA . GLU A 1 123 ? 3.625 1.482 -19.100 1.00 75.06 123 GLU A CA 1
ATOM 976 C C . GLU A 1 123 ? 4.852 0.994 -18.320 1.00 75.06 123 GLU A C 1
ATOM 978 O O . GLU A 1 123 ? 5.916 0.755 -18.885 1.00 75.06 123 GLU A O 1
ATOM 983 N N . PHE A 1 124 ? 4.718 0.853 -17.005 1.00 84.31 124 PHE A N 1
ATOM 984 C CA . PHE A 1 124 ? 5.680 0.139 -16.168 1.00 84.31 124 PHE A CA 1
ATOM 985 C C . PHE A 1 124 ? 5.051 -1.187 -15.750 1.00 84.31 124 PHE A C 1
ATOM 987 O O . PHE A 1 124 ? 3.891 -1.187 -15.370 1.00 84.31 124 PHE A O 1
ATOM 994 N N . SER A 1 125 ? 5.746 -2.318 -15.812 1.00 83.88 125 SER A N 1
ATOM 995 C CA . SER A 1 125 ? 5.251 -3.610 -15.312 1.00 83.88 125 SER A CA 1
ATOM 996 C C . SER A 1 125 ? 6.438 -4.484 -14.938 1.00 83.88 125 SER A C 1
ATOM 998 O O . SER A 1 125 ? 7.354 -4.636 -15.743 1.00 83.88 125 SER A O 1
ATOM 1000 N N . MET A 1 126 ? 6.437 -5.042 -13.726 1.00 80.00 126 MET A N 1
ATOM 1001 C CA . MET A 1 126 ? 7.540 -5.902 -13.279 1.00 80.00 126 MET A CA 1
ATOM 1002 C C . MET A 1 126 ? 7.345 -7.358 -13.705 1.00 80.00 126 MET A C 1
ATOM 1004 O O . MET A 1 126 ? 8.309 -8.020 -14.077 1.00 80.00 126 MET A O 1
ATOM 1008 N N . PHE A 1 127 ? 6.101 -7.844 -13.657 1.00 82.75 127 PHE A N 1
ATOM 1009 C CA . PHE A 1 127 ? 5.771 -9.260 -13.846 1.00 82.75 127 PHE A CA 1
ATOM 1010 C C . PHE A 1 127 ? 4.643 -9.506 -14.860 1.00 82.75 127 PHE A C 1
ATOM 1012 O O . PHE A 1 127 ? 4.245 -10.649 -15.062 1.00 82.75 127 PHE A O 1
ATOM 1019 N N . GLY A 1 128 ? 4.137 -8.461 -15.521 1.00 83.69 128 GLY A N 1
ATOM 1020 C CA . GLY A 1 128 ? 2.957 -8.568 -16.375 1.00 83.69 128 GLY A CA 1
ATOM 1021 C C . GLY A 1 128 ? 1.655 -8.697 -15.579 1.00 83.69 128 GLY A C 1
ATOM 1022 O O . GLY A 1 128 ? 1.643 -8.599 -14.355 1.00 83.69 128 GLY A O 1
ATOM 1023 N N . ASP A 1 129 ? 0.547 -8.871 -16.308 1.00 86.81 129 ASP A N 1
ATOM 1024 C CA . ASP A 1 129 ? -0.810 -9.103 -15.782 1.00 86.81 129 ASP A CA 1
ATOM 1025 C C . ASP A 1 129 ? -1.243 -8.193 -14.621 1.00 86.81 129 ASP A C 1
ATOM 1027 O O . ASP A 1 129 ? -1.982 -8.589 -13.716 1.00 86.81 129 ASP A O 1
ATOM 1031 N N . ASP A 1 130 ? -0.809 -6.934 -14.675 1.00 88.94 130 ASP A N 1
ATOM 1032 C CA . ASP A 1 130 ? -1.181 -5.939 -13.684 1.00 88.94 130 ASP A CA 1
ATOM 1033 C C . ASP A 1 130 ? -2.692 -5.678 -13.678 1.00 88.94 130 ASP A C 1
ATOM 1035 O O . ASP A 1 130 ? -3.329 -5.507 -14.723 1.00 88.94 130 ASP A O 1
ATOM 1039 N N . ILE A 1 131 ? -3.256 -5.563 -12.478 1.00 92.31 131 ILE A N 1
ATOM 1040 C CA . ILE A 1 131 ? -4.657 -5.196 -12.284 1.00 92.31 131 ILE A CA 1
ATOM 1041 C C . ILE A 1 131 ? -4.778 -3.682 -12.453 1.00 92.31 131 ILE A C 1
ATOM 1043 O O . ILE A 1 131 ? -4.107 -2.917 -11.765 1.00 92.31 131 ILE A O 1
ATOM 1047 N N . HIS A 1 132 ? -5.616 -3.236 -13.387 1.00 90.75 132 HIS A N 1
ATOM 1048 C CA . HIS A 1 132 ? -5.727 -1.808 -13.672 1.00 90.75 132 HIS A CA 1
ATOM 1049 C C . HIS A 1 132 ? -6.537 -1.068 -12.605 1.00 90.75 132 HIS A C 1
ATOM 1051 O O . HIS A 1 132 ? -6.116 -0.010 -12.147 1.00 90.75 132 HIS A O 1
ATOM 1057 N N . ASP A 1 133 ? -7.665 -1.636 -12.181 1.00 93.31 133 ASP A N 1
ATOM 1058 C CA . ASP A 1 133 ? -8.604 -0.974 -11.278 1.00 93.31 133 ASP A CA 1
ATOM 1059 C C . ASP A 1 133 ? -8.772 -1.787 -9.994 1.00 93.31 133 ASP A C 1
ATOM 1061 O O . ASP A 1 133 ? -9.051 -2.990 -10.026 1.00 93.31 133 ASP A O 1
ATOM 1065 N N . LEU A 1 134 ? -8.608 -1.121 -8.852 1.00 95.31 134 LEU A N 1
ATOM 1066 C CA . LEU A 1 134 ? -8.728 -1.714 -7.525 1.00 95.31 134 LEU A CA 1
ATOM 1067 C C . LEU A 1 134 ? -9.817 -1.029 -6.703 1.00 95.31 134 LEU A C 1
ATOM 1069 O O . LEU A 1 134 ? -9.983 0.190 -6.736 1.00 95.31 134 LEU A O 1
ATOM 1073 N N . ASN A 1 135 ? -10.485 -1.824 -5.873 1.00 95.25 135 ASN A N 1
ATOM 1074 C CA . ASN A 1 135 ? -11.342 -1.355 -4.793 1.00 95.25 135 ASN A CA 1
ATOM 1075 C C . ASN A 1 135 ? -10.653 -1.615 -3.453 1.00 95.25 135 ASN A C 1
ATOM 1077 O O . ASN A 1 135 ? -10.418 -2.766 -3.078 1.00 95.25 135 ASN A O 1
ATOM 1081 N N . VAL A 1 136 ? -10.355 -0.547 -2.714 1.00 95.88 136 VAL A N 1
ATOM 1082 C CA . VAL A 1 136 ? -9.821 -0.620 -1.352 1.00 95.88 136 VAL A CA 1
ATOM 1083 C C . VAL A 1 136 ? -10.941 -0.330 -0.370 1.00 95.88 136 VAL A C 1
ATOM 1085 O O . VAL A 1 136 ? -11.365 0.811 -0.213 1.00 95.88 136 VAL A O 1
ATOM 1088 N N . GLN A 1 137 ? -11.418 -1.369 0.302 1.00 95.38 137 GLN A N 1
ATOM 1089 C CA . GLN A 1 137 ? -12.401 -1.248 1.368 1.00 95.38 137 GLN A CA 1
ATOM 1090 C C . GLN A 1 137 ? -11.686 -1.134 2.709 1.00 95.38 137 GLN A C 1
ATOM 1092 O O . GLN A 1 137 ? -10.906 -2.009 3.084 1.00 95.38 137 GLN A O 1
ATOM 1097 N N . VAL A 1 138 ? -11.991 -0.079 3.451 1.00 95.12 138 VAL A N 1
ATOM 1098 C CA . VAL A 1 138 ? -11.503 0.148 4.808 1.00 95.12 138 VAL A CA 1
ATOM 1099 C C . VAL A 1 138 ? -12.691 0.107 5.744 1.00 95.12 138 VAL A C 1
ATOM 1101 O O . VAL A 1 138 ? -13.705 0.752 5.489 1.00 95.12 138 VAL A O 1
ATOM 1104 N N . SER A 1 139 ? -12.568 -0.662 6.821 1.00 93.44 139 SER A N 1
ATOM 1105 C CA . SER A 1 139 ? -13.588 -0.729 7.857 1.00 93.44 139 SER A CA 1
ATOM 1106 C C . SER A 1 139 ? -13.020 -0.596 9.261 1.00 93.44 139 SER A C 1
ATOM 1108 O O . SER A 1 139 ? -11.918 -1.073 9.537 1.00 93.44 139 SER A O 1
ATOM 1110 N N . LEU A 1 140 ? -13.787 0.047 10.137 1.00 91.44 140 LEU A N 1
ATOM 1111 C CA . LEU A 1 140 ? -13.466 0.249 11.547 1.00 91.44 140 LEU A CA 1
ATOM 1112 C C . LEU A 1 140 ? -14.288 -0.694 12.425 1.00 91.44 140 LEU A C 1
ATOM 1114 O O . LEU A 1 140 ? -15.466 -0.935 12.168 1.00 91.44 140 LEU A O 1
ATOM 1118 N N . SER A 1 141 ? -13.663 -1.216 13.476 1.00 91.38 141 SER A N 1
ATOM 1119 C CA . SER A 1 141 ? -14.332 -2.016 14.501 1.00 91.38 141 SER A CA 1
ATOM 1120 C C . SER A 1 141 ? -13.901 -1.533 15.878 1.00 91.38 141 SER A C 1
ATOM 1122 O O . SER A 1 141 ? -12.771 -1.777 16.303 1.00 91.38 141 SER A O 1
ATOM 1124 N N . GLY A 1 142 ? -14.814 -0.893 16.606 1.00 89.62 142 GLY A N 1
ATOM 1125 C CA . GLY A 1 142 ? -14.514 -0.336 17.921 1.00 89.62 142 GLY A CA 1
ATOM 1126 C C . GLY A 1 142 ? -13.548 0.847 17.825 1.00 89.62 142 GLY A C 1
ATOM 1127 O O . GLY A 1 142 ? -13.653 1.667 16.918 1.00 89.62 142 GLY A O 1
ATOM 1128 N N . SER A 1 143 ? -12.612 0.954 18.774 1.00 89.81 143 SER A N 1
ATOM 1129 C CA . SER A 1 143 ? -11.689 2.101 18.858 1.00 89.81 143 SER A CA 1
ATOM 1130 C C . SER A 1 143 ? -10.290 1.842 18.292 1.00 89.81 143 SER A C 1
ATOM 1132 O O . SER A 1 143 ? -9.537 2.794 18.097 1.00 89.81 143 SER A O 1
ATOM 1134 N N . ASP A 1 144 ? -9.920 0.584 18.049 1.00 90.88 144 ASP A N 1
ATOM 1135 C CA . ASP A 1 144 ? -8.527 0.154 17.887 1.00 90.88 144 ASP A CA 1
ATOM 1136 C C . ASP A 1 144 ? -8.298 -0.870 16.765 1.00 90.88 144 ASP A C 1
ATOM 1138 O O . ASP A 1 144 ? -7.187 -1.382 16.629 1.00 90.88 144 ASP A O 1
ATOM 1142 N N . LYS A 1 145 ? -9.308 -1.150 15.931 1.00 92.31 145 LYS A N 1
ATOM 1143 C CA . LYS A 1 145 ? -9.173 -2.077 14.800 1.00 92.31 145 LYS A CA 1
ATOM 1144 C C . LYS A 1 145 ? -9.559 -1.419 13.485 1.00 92.31 145 LYS A C 1
ATOM 1146 O O . LYS A 1 145 ? -10.665 -0.904 13.329 1.00 92.31 145 LYS A O 1
ATOM 1151 N N . ILE A 1 146 ? -8.651 -1.527 12.520 1.00 93.62 146 ILE A N 1
ATOM 1152 C CA . ILE A 1 146 ? -8.882 -1.229 11.108 1.00 93.62 146 ILE A CA 1
ATOM 1153 C C . ILE A 1 146 ? -8.722 -2.531 10.336 1.00 93.62 146 ILE A C 1
ATOM 1155 O O . ILE A 1 146 ? -7.739 -3.249 10.513 1.00 93.62 146 ILE A O 1
ATOM 1159 N N . ARG A 1 147 ? -9.660 -2.806 9.435 1.00 94.12 147 ARG A N 1
ATOM 1160 C CA . ARG A 1 147 ? -9.507 -3.833 8.412 1.00 94.12 147 ARG A CA 1
ATOM 1161 C C . ARG A 1 147 ? -9.520 -3.179 7.047 1.00 94.12 147 ARG A C 1
ATOM 1163 O O . ARG A 1 147 ? -10.517 -2.574 6.662 1.00 94.12 147 ARG A O 1
ATOM 1170 N N . MET A 1 148 ? -8.423 -3.347 6.322 1.00 95.19 148 MET A N 1
ATOM 1171 C CA . MET A 1 148 ? -8.296 -2.953 4.926 1.00 95.19 148 MET A CA 1
ATOM 1172 C C . MET A 1 148 ? -8.364 -4.198 4.042 1.00 95.19 148 MET A C 1
ATOM 1174 O O . MET A 1 148 ? -7.840 -5.255 4.389 1.00 95.19 148 MET A O 1
ATOM 1178 N N . THR A 1 149 ? -9.035 -4.102 2.904 1.00 94.88 149 THR A N 1
ATOM 1179 C CA . THR A 1 149 ? -9.104 -5.171 1.907 1.00 94.88 149 THR A CA 1
ATOM 1180 C C . THR A 1 149 ? -8.976 -4.557 0.525 1.00 94.88 149 THR A C 1
ATOM 1182 O O . THR A 1 149 ? -9.747 -3.669 0.175 1.00 94.88 149 THR A O 1
ATOM 1185 N N . ILE A 1 150 ? -7.999 -5.027 -0.247 1.00 96.44 150 ILE A N 1
ATOM 1186 C CA . ILE A 1 150 ? -7.721 -4.574 -1.610 1.00 96.44 150 ILE A CA 1
ATOM 1187 C C . ILE A 1 150 ? -8.224 -5.658 -2.560 1.00 96.44 150 ILE A C 1
ATOM 1189 O O . ILE A 1 150 ? -7.843 -6.820 -2.425 1.00 96.44 150 ILE A O 1
ATOM 1193 N N . ARG A 1 151 ? -9.108 -5.295 -3.487 1.00 96.44 151 ARG A N 1
ATOM 1194 C CA . ARG A 1 151 ? -9.736 -6.218 -4.439 1.00 96.44 151 ARG A CA 1
ATOM 1195 C C . ARG A 1 151 ? -9.561 -5.701 -5.853 1.00 96.44 151 ARG A C 1
ATOM 1197 O O . ARG A 1 151 ? -9.561 -4.495 -6.073 1.00 96.44 151 ARG A O 1
ATOM 1204 N N . ASP A 1 152 ? -9.485 -6.626 -6.794 1.00 97.00 152 ASP A N 1
ATOM 1205 C CA . ASP A 1 152 ? -9.690 -6.338 -8.210 1.00 97.00 152 ASP A CA 1
ATOM 1206 C C . ASP A 1 152 ? -11.123 -5.823 -8.411 1.00 97.00 152 ASP A C 1
ATOM 1208 O O . ASP A 1 152 ? -12.079 -6.411 -7.894 1.00 97.00 152 ASP A O 1
ATOM 1212 N N . ALA A 1 153 ? -11.270 -4.681 -9.081 1.00 95.19 153 ALA A N 1
ATOM 1213 C CA . ALA A 1 153 ? -12.576 -4.068 -9.294 1.00 95.19 153 ALA A CA 1
ATOM 1214 C C . ALA A 1 153 ? -13.399 -4.787 -10.373 1.00 95.19 153 ALA A C 1
ATOM 1216 O O . ALA A 1 153 ? -14.626 -4.693 -10.364 1.00 95.19 153 ALA A O 1
ATOM 1217 N N . ASN A 1 154 ? -12.734 -5.514 -11.274 1.00 95.06 154 ASN A N 1
ATOM 1218 C CA . ASN A 1 154 ? -13.324 -6.051 -12.497 1.00 95.06 154 ASN A CA 1
ATOM 1219 C C . ASN A 1 154 ? -13.433 -7.583 -12.488 1.00 95.06 154 ASN A C 1
ATOM 1221 O O . ASN A 1 154 ? -14.189 -8.148 -13.278 1.00 95.06 154 ASN A O 1
ATOM 1225 N N . ALA A 1 155 ? -12.715 -8.269 -11.596 1.00 95.19 155 ALA A N 1
ATOM 1226 C CA . ALA A 1 155 ? -12.756 -9.723 -11.483 1.00 95.19 155 ALA A CA 1
ATOM 1227 C C . ALA A 1 155 ? -12.787 -10.207 -10.028 1.00 95.19 155 ALA A C 1
ATOM 1229 O O . ALA A 1 155 ? -12.158 -9.646 -9.134 1.00 95.19 155 ALA A O 1
ATOM 1230 N N . LYS A 1 156 ? -13.483 -11.323 -9.784 1.00 96.25 156 LYS A N 1
ATOM 1231 C CA . LYS A 1 156 ? -13.373 -12.035 -8.506 1.00 96.25 156 LYS A CA 1
ATOM 1232 C C . LYS A 1 156 ? -12.044 -12.779 -8.473 1.00 96.25 156 LYS A C 1
ATOM 1234 O O . LYS A 1 156 ? -11.743 -13.542 -9.388 1.00 96.25 156 LYS A O 1
ATOM 1239 N N . ARG A 1 157 ? -11.271 -12.582 -7.408 1.00 96.31 157 ARG A N 1
ATOM 1240 C CA . ARG A 1 157 ? -10.024 -13.314 -7.160 1.00 96.31 157 ARG A CA 1
ATOM 1241 C C . ARG A 1 157 ? -10.214 -14.283 -6.003 1.00 96.31 157 ARG A C 1
ATOM 1243 O O . ARG A 1 157 ? -11.173 -14.169 -5.244 1.00 96.31 157 ARG A O 1
ATOM 1250 N N . TYR A 1 158 ? -9.314 -15.253 -5.904 1.00 96.50 158 TYR A N 1
ATOM 1251 C CA . TYR A 1 158 ? -9.329 -16.211 -4.809 1.00 96.50 158 TYR A CA 1
ATOM 1252 C C . TYR A 1 158 ? -9.221 -15.492 -3.457 1.00 96.50 158 TYR A C 1
ATOM 1254 O O . TYR A 1 158 ? -8.332 -14.666 -3.252 1.00 96.50 158 TYR A O 1
ATOM 1262 N N . GLU A 1 159 ? -10.115 -15.841 -2.536 1.00 94.75 159 GLU A N 1
ATOM 1263 C CA . GLU A 1 159 ? -10.050 -15.465 -1.129 1.00 94.75 159 GLU A CA 1
ATOM 1264 C C . GLU A 1 159 ? -9.941 -16.737 -0.301 1.00 94.75 159 GLU A C 1
ATOM 1266 O O . GLU A 1 159 ? -10.637 -17.719 -0.562 1.00 94.75 159 GLU A O 1
ATOM 1271 N N . VAL A 1 160 ? -9.056 -16.717 0.696 1.00 95.06 160 VAL A N 1
ATOM 1272 C CA . VAL A 1 160 ? -8.854 -17.863 1.582 1.00 95.06 160 VAL A CA 1
ATOM 1273 C C . VAL A 1 160 ? -10.179 -18.170 2.300 1.00 95.06 160 VAL A C 1
ATOM 1275 O O . VAL A 1 160 ? -10.707 -17.281 2.975 1.00 95.06 160 VAL A O 1
ATOM 1278 N N . PRO A 1 161 ? -10.725 -19.398 2.196 1.00 93.56 161 PRO A N 1
ATOM 1279 C CA . PRO A 1 161 ? -12.033 -19.753 2.741 1.00 93.56 161 PRO A CA 1
ATOM 1280 C C . PRO A 1 161 ? -11.943 -20.049 4.244 1.00 93.56 161 PRO A C 1
ATOM 1282 O O . PRO A 1 161 ? -12.172 -21.168 4.698 1.00 93.56 161 PRO A O 1
ATOM 1285 N N . VAL A 1 162 ? -11.581 -19.037 5.027 1.00 92.31 162 VAL A N 1
ATOM 1286 C CA . VAL A 1 162 ? -11.591 -19.097 6.491 1.00 92.31 162 VAL A CA 1
ATOM 1287 C C . VAL A 1 162 ? -12.802 -18.340 7.034 1.00 92.31 162 VAL A C 1
ATOM 1289 O O . VAL A 1 162 ? -13.164 -17.302 6.479 1.00 92.31 162 VAL A O 1
ATOM 1292 N N . PRO A 1 163 ? -13.441 -18.805 8.121 1.00 88.19 163 PRO A N 1
ATOM 1293 C CA . PRO A 1 163 ? -14.475 -18.030 8.794 1.00 88.19 163 PRO A CA 1
ATOM 1294 C C . PRO A 1 163 ? -13.892 -16.712 9.310 1.00 88.19 163 PRO A C 1
ATOM 1296 O O . PRO A 1 163 ? -13.077 -16.697 10.233 1.00 88.19 163 PRO A O 1
ATOM 1299 N N . ILE A 1 164 ? -14.298 -15.590 8.714 1.00 82.94 164 ILE A N 1
ATOM 1300 C CA . ILE A 1 164 ? -13.824 -14.276 9.146 1.00 82.94 164 ILE A CA 1
ATOM 1301 C C . ILE A 1 164 ? -14.831 -13.675 10.119 1.00 82.94 164 ILE A C 1
ATOM 1303 O O . ILE A 1 164 ? -15.854 -13.124 9.714 1.00 82.94 164 ILE A O 1
ATOM 1307 N N . ILE A 1 165 ? -14.513 -13.744 11.411 1.00 84.62 165 ILE A N 1
ATOM 1308 C CA . ILE A 1 165 ? -15.289 -13.086 12.467 1.00 84.62 165 ILE A CA 1
ATOM 1309 C C . ILE A 1 165 ? -14.866 -11.612 12.516 1.00 84.62 165 ILE A C 1
ATOM 1311 O O . ILE A 1 165 ? -14.035 -11.202 13.323 1.00 84.62 165 ILE A O 1
ATOM 1315 N N . TRP A 1 166 ? -15.398 -10.813 11.593 1.00 86.62 166 TRP A N 1
ATOM 1316 C CA . TRP A 1 166 ? -15.213 -9.363 11.559 1.00 86.62 166 TRP A CA 1
ATOM 1317 C C . TRP A 1 166 ? -16.566 -8.669 11.624 1.00 86.62 166 TRP A C 1
ATOM 1319 O O . TRP A 1 166 ? -17.450 -8.963 10.823 1.00 86.62 166 TRP A O 1
ATOM 1329 N N . GLN A 1 167 ? -16.703 -7.722 12.547 1.00 86.81 167 GLN A N 1
ATOM 1330 C CA . GLN A 1 167 ? -17.904 -6.911 12.700 1.00 86.81 167 GLN A CA 1
ATOM 1331 C C . GLN A 1 167 ? -17.504 -5.437 12.666 1.00 86.81 167 GLN A C 1
ATOM 1333 O O . GLN A 1 167 ? -16.905 -4.955 13.627 1.00 86.81 167 GLN A O 1
ATOM 1338 N N . PRO A 1 168 ? -17.791 -4.716 11.569 1.00 86.12 168 PRO A N 1
ATOM 1339 C CA . PRO A 1 168 ? -17.655 -3.269 11.547 1.00 86.12 168 PRO A CA 1
ATOM 1340 C C . PRO A 1 168 ? -18.542 -2.663 12.639 1.00 86.12 168 PRO A C 1
ATOM 1342 O O . PRO A 1 168 ? -19.742 -2.934 12.677 1.00 86.12 168 PRO A O 1
ATOM 1345 N N . LEU A 1 169 ? -17.958 -1.870 13.534 1.00 85.38 169 LEU A N 1
ATOM 1346 C CA . LEU A 1 169 ? -18.664 -1.303 14.682 1.00 85.38 169 LEU A CA 1
ATOM 1347 C C . LEU A 1 169 ? -18.203 0.125 14.928 1.00 85.38 169 LEU A C 1
ATOM 1349 O O . LEU A 1 169 ? -17.004 0.377 15.068 1.00 85.38 169 LEU A O 1
ATOM 1353 N N . VAL A 1 170 ? -19.173 1.037 15.012 1.00 73.81 170 VAL A N 1
ATOM 1354 C CA . VAL A 1 170 ? -18.921 2.454 15.274 1.00 73.81 170 VAL A CA 1
ATOM 1355 C C . VAL A 1 170 ? -18.530 2.600 16.746 1.00 73.81 170 VAL A C 1
ATOM 1357 O O . VAL A 1 170 ? -19.212 2.043 17.611 1.00 73.81 170 VAL A O 1
ATOM 1360 N N . PRO A 1 171 ? -17.450 3.322 17.073 1.00 72.25 171 PRO A N 1
ATOM 1361 C CA . PRO A 1 171 ? -17.191 3.691 18.454 1.00 72.25 171 PRO A CA 1
ATOM 1362 C C . PRO A 1 171 ? -18.342 4.537 19.010 1.00 72.25 171 PRO A C 1
ATOM 1364 O O . PRO A 1 171 ? -18.883 5.392 18.314 1.00 72.25 171 PRO A O 1
ATOM 1367 N N . LEU A 1 172 ? -18.679 4.335 20.288 1.00 67.44 172 LEU A N 1
ATOM 1368 C CA . LEU A 1 172 ? -19.783 5.035 20.966 1.00 67.44 172 LEU A CA 1
ATOM 1369 C C . LEU A 1 172 ? -19.644 6.565 20.914 1.00 67.44 172 LEU A C 1
ATOM 1371 O O . LEU A 1 172 ? -20.640 7.281 20.940 1.00 67.44 172 LEU A O 1
ATOM 1375 N N . THR A 1 173 ? -18.411 7.064 20.825 1.00 74.81 173 THR A N 1
ATOM 1376 C CA . THR A 1 173 ? -18.111 8.476 20.591 1.00 74.81 173 THR A CA 1
ATOM 1377 C C . THR A 1 173 ? -16.969 8.616 19.580 1.00 74.81 173 THR A C 1
ATOM 1379 O O . THR A 1 173 ? -15.978 7.886 19.686 1.00 74.81 173 THR A O 1
ATOM 1382 N N . PRO A 1 174 ? -17.018 9.578 18.639 1.00 71.06 174 PRO A N 1
ATOM 1383 C CA . PRO A 1 174 ? -15.919 9.817 17.696 1.00 71.06 174 PRO A CA 1
ATOM 1384 C C . PRO A 1 174 ? -14.576 10.107 18.387 1.00 71.06 174 PRO A C 1
ATOM 1386 O O . PRO A 1 174 ? -13.521 9.727 17.886 1.00 71.06 174 PRO A O 1
ATOM 1389 N N . SER A 1 175 ? -14.614 10.722 19.574 1.00 74.25 175 SER A N 1
ATOM 1390 C CA . SER A 1 175 ? -13.438 11.011 20.405 1.00 74.25 175 SER A CA 1
ATOM 1391 C C . SER A 1 175 ? -12.785 9.771 21.024 1.00 74.25 175 SER A C 1
ATOM 1393 O O . SER A 1 175 ? -11.654 9.857 21.493 1.00 74.25 175 SER A O 1
ATOM 1395 N N . SER A 1 176 ? -13.464 8.619 21.025 1.00 83.06 176 SER A N 1
ATOM 1396 C CA . SER A 1 176 ? -12.912 7.368 21.557 1.00 83.06 176 SER A CA 1
ATOM 1397 C C . SER A 1 176 ? -12.040 6.601 20.559 1.00 83.06 176 SER A C 1
ATOM 1399 O O . SER A 1 176 ? -11.385 5.638 20.958 1.00 83.06 176 SER A O 1
ATOM 1401 N N . LEU A 1 177 ? -11.992 7.011 19.283 1.00 86.00 177 LEU A N 1
ATOM 1402 C CA . LEU A 1 177 ? -11.100 6.414 18.284 1.00 86.00 177 LEU A CA 1
ATOM 1403 C C . LEU A 1 177 ? -9.641 6.567 18.722 1.00 86.00 177 LEU A C 1
ATOM 1405 O O . LEU A 1 177 ? -9.168 7.682 18.924 1.00 86.00 177 LEU A O 1
ATOM 1409 N N . LYS A 1 178 ? -8.916 5.449 18.835 1.00 91.62 178 LYS A N 1
ATOM 1410 C CA . LYS A 1 178 ? -7.480 5.402 19.171 1.00 91.62 178 LYS A CA 1
ATOM 1411 C C . LYS A 1 178 ? -6.592 5.408 17.932 1.00 91.62 178 LYS A C 1
ATOM 1413 O O . LYS A 1 178 ? -5.407 5.728 18.025 1.00 91.62 178 LYS A O 1
ATOM 1418 N N . ILE A 1 179 ? -7.154 5.036 16.785 1.00 92.62 179 ILE A N 1
ATOM 1419 C CA . ILE A 1 179 ? -6.467 4.991 15.497 1.00 92.62 179 ILE A CA 1
ATOM 1420 C C . ILE A 1 179 ? -7.315 5.636 14.405 1.00 92.62 179 ILE A C 1
ATOM 1422 O O . ILE A 1 179 ? -8.544 5.589 14.442 1.00 92.62 179 ILE A O 1
ATOM 1426 N N . LYS A 1 180 ? -6.640 6.221 13.419 1.00 90.31 180 LYS A N 1
ATOM 1427 C CA . LYS A 1 180 ? -7.240 6.853 12.246 1.00 90.31 180 LYS A CA 1
ATOM 1428 C C . LYS A 1 180 ? -6.568 6.330 10.981 1.00 90.31 180 LYS A C 1
ATOM 1430 O O . LYS A 1 180 ? -5.345 6.246 10.933 1.00 90.31 180 LYS A O 1
ATOM 1435 N N . PHE A 1 181 ? -7.366 6.006 9.967 1.00 91.94 181 PHE A N 1
ATOM 1436 C CA . PHE A 1 181 ? -6.886 5.697 8.621 1.00 91.94 181 PHE A CA 1
ATOM 1437 C C . PHE A 1 181 ? -6.844 6.972 7.775 1.00 91.94 181 PHE A C 1
ATOM 1439 O O . PHE A 1 181 ? -7.792 7.758 7.793 1.00 91.94 181 PHE A O 1
ATOM 1446 N N . GLU A 1 182 ? -5.771 7.165 7.014 1.00 90.81 182 GLU A N 1
ATOM 1447 C CA . GLU A 1 182 ? -5.632 8.292 6.096 1.00 90.81 182 GLU A CA 1
ATOM 1448 C C . GLU A 1 182 ? -5.046 7.843 4.758 1.00 90.81 182 GLU A C 1
ATOM 1450 O O . GLU A 1 182 ? -4.057 7.111 4.714 1.00 90.81 182 GLU A O 1
ATOM 1455 N N . ILE A 1 183 ? -5.630 8.343 3.669 1.00 88.62 183 ILE A N 1
ATOM 1456 C CA . ILE A 1 183 ? -5.042 8.260 2.333 1.00 88.62 183 ILE A CA 1
ATOM 1457 C C . ILE A 1 183 ? -4.002 9.370 2.181 1.00 88.62 183 ILE A C 1
ATOM 1459 O O . ILE A 1 183 ? -4.253 10.529 2.519 1.00 88.62 183 ILE A O 1
ATOM 1463 N N . THR A 1 184 ? -2.841 9.021 1.641 1.00 87.00 184 THR A N 1
ATOM 1464 C CA . THR A 1 184 ? -1.785 9.962 1.268 1.00 87.00 184 THR A CA 1
ATOM 1465 C C . THR A 1 184 ? -1.600 9.963 -0.242 1.00 87.00 184 THR A C 1
ATOM 1467 O O . THR A 1 184 ? -1.909 8.986 -0.920 1.00 87.00 184 THR A O 1
ATOM 1470 N N . LYS A 1 185 ? -1.108 11.078 -0.785 1.00 85.25 185 LYS A N 1
ATOM 1471 C CA . LYS A 1 185 ? -0.846 11.234 -2.216 1.00 85.25 185 LYS A CA 1
ATOM 1472 C C . LYS A 1 185 ? 0.519 11.880 -2.416 1.00 85.25 185 LYS A C 1
ATOM 1474 O O . LYS A 1 185 ? 0.835 12.860 -1.742 1.00 85.25 185 LYS A O 1
ATOM 1479 N N . THR A 1 186 ? 1.321 11.330 -3.318 1.00 81.44 186 THR A N 1
ATOM 1480 C CA . THR A 1 186 ? 2.608 11.906 -3.728 1.00 81.44 186 THR A CA 1
ATOM 1481 C C . THR A 1 186 ? 2.390 13.030 -4.753 1.00 81.44 186 THR A C 1
ATOM 1483 O O . THR A 1 186 ? 1.306 13.124 -5.337 1.00 81.44 186 THR A O 1
ATOM 1486 N N . PRO A 1 187 ? 3.398 13.874 -5.044 1.00 82.38 187 PRO A N 1
ATOM 1487 C CA . PRO A 1 187 ? 3.287 14.913 -6.072 1.00 82.38 187 PRO A CA 1
ATOM 1488 C C . PRO A 1 187 ? 2.981 14.347 -7.465 1.00 82.38 187 PRO A C 1
ATOM 1490 O O . PRO A 1 187 ? 2.340 15.012 -8.271 1.00 82.38 187 PRO A O 1
ATOM 1493 N N . TYR A 1 188 ? 3.388 13.101 -7.721 1.00 82.00 188 TYR A N 1
ATOM 1494 C CA . TYR A 1 188 ? 3.161 12.383 -8.979 1.00 82.00 188 TYR A CA 1
ATOM 1495 C C . TYR A 1 188 ? 1.830 11.624 -9.011 1.00 82.00 188 TYR A C 1
ATOM 1497 O O . TYR A 1 188 ? 1.513 10.944 -9.979 1.00 82.00 188 TYR A O 1
ATOM 1505 N N . GLY A 1 189 ? 1.032 11.737 -7.950 1.00 82.31 189 GLY A N 1
ATOM 1506 C CA . GLY A 1 189 ? -0.302 11.164 -7.874 1.00 82.31 189 GLY A CA 1
ATOM 1507 C C . GLY A 1 189 ? -0.376 9.722 -7.393 1.00 82.31 189 GLY A C 1
ATOM 1508 O O . GLY A 1 189 ? -1.483 9.210 -7.251 1.00 82.31 189 GLY A O 1
ATOM 1509 N N . GLN A 1 190 ? 0.757 9.098 -7.067 1.00 87.00 190 GLN A N 1
ATOM 1510 C CA . GLN A 1 190 ? 0.762 7.806 -6.392 1.00 87.00 190 GLN A CA 1
ATOM 1511 C C . GLN A 1 190 ? 0.066 7.928 -5.032 1.00 87.00 190 GLN A C 1
ATOM 1513 O O . GLN A 1 190 ? 0.290 8.879 -4.282 1.00 87.00 190 GLN A O 1
ATOM 1518 N N . VAL A 1 191 ? -0.784 6.961 -4.717 1.00 88.19 191 VAL A N 1
ATOM 1519 C CA . VAL A 1 191 ? -1.538 6.891 -3.473 1.00 88.19 191 VAL A CA 1
ATOM 1520 C C . VAL A 1 191 ? -0.888 5.909 -2.513 1.00 88.19 191 VAL A C 1
ATOM 1522 O O . VAL A 1 191 ? -0.524 4.798 -2.890 1.00 88.19 191 VAL A O 1
ATOM 1525 N N . GLY A 1 192 ? -0.791 6.326 -1.256 1.00 88.38 192 GLY A N 1
ATOM 1526 C CA . GLY A 1 192 ? -0.465 5.475 -0.125 1.00 88.38 192 GLY A CA 1
ATOM 1527 C C . GLY A 1 192 ? -1.564 5.522 0.931 1.00 88.38 192 GLY A C 1
ATOM 1528 O O . GLY A 1 192 ? -2.545 6.263 0.829 1.00 88.38 192 GLY A O 1
ATOM 1529 N N . PHE A 1 193 ? -1.381 4.732 1.976 1.00 90.25 193 PHE A N 1
ATOM 1530 C CA . PHE A 1 193 ? -2.220 4.758 3.164 1.00 90.25 193 PHE A CA 1
ATOM 1531 C C . PHE A 1 193 ? -1.335 4.800 4.400 1.00 90.25 193 PHE A C 1
ATOM 1533 O O . PHE A 1 193 ? -0.218 4.286 4.401 1.00 90.25 193 PHE A O 1
ATOM 1540 N N . ARG A 1 194 ? -1.841 5.415 5.463 1.00 90.44 194 ARG A N 1
ATOM 1541 C CA . ARG A 1 194 ? -1.204 5.390 6.776 1.00 90.44 194 ARG A CA 1
ATOM 1542 C C . ARG A 1 194 ? -2.243 5.220 7.864 1.00 90.44 194 ARG A C 1
ATOM 1544 O O . ARG A 1 194 ? -3.376 5.690 7.738 1.00 90.44 194 ARG A O 1
ATOM 1551 N N . VAL A 1 195 ? -1.831 4.575 8.945 1.00 93.12 195 VAL A N 1
ATOM 1552 C CA . VAL A 1 195 ? -2.605 4.519 10.179 1.00 93.12 195 VAL A CA 1
ATOM 1553 C C . VAL A 1 195 ? -1.896 5.385 11.206 1.00 93.12 195 VAL A C 1
ATOM 1555 O O . VAL A 1 195 ? -0.686 5.299 11.368 1.00 93.12 195 VAL A O 1
ATOM 1558 N N . GLN A 1 196 ? -2.637 6.249 11.885 1.00 93.25 196 GLN A N 1
ATOM 1559 C CA . GLN A 1 196 ? -2.092 7.159 12.883 1.00 93.25 196 GLN A CA 1
ATOM 1560 C C . GLN A 1 196 ? -2.770 6.919 14.227 1.00 93.25 196 GLN A C 1
ATOM 1562 O O . GLN A 1 196 ? -3.995 6.806 14.295 1.00 93.25 196 GLN A O 1
ATOM 1567 N N . ARG A 1 197 ? -1.987 6.872 15.308 1.00 93.50 197 ARG A N 1
ATOM 1568 C CA . ARG A 1 197 ? -2.528 6.922 16.671 1.00 93.50 197 ARG A CA 1
ATOM 1569 C C . ARG A 1 197 ? -3.119 8.302 16.931 1.00 93.50 197 ARG A C 1
ATOM 1571 O O . ARG A 1 197 ? -2.439 9.305 16.741 1.00 93.50 197 ARG A O 1
ATOM 1578 N N . THR A 1 198 ? -4.355 8.373 17.403 1.00 91.56 198 THR A N 1
ATOM 1579 C CA . THR A 1 198 ? -5.038 9.657 17.635 1.00 91.56 198 THR A CA 1
ATOM 1580 C C . THR A 1 198 ? -4.480 10.411 18.840 1.00 91.56 198 THR A C 1
ATOM 1582 O O . THR A 1 198 ? -4.446 11.637 18.825 1.00 91.56 198 THR A O 1
ATOM 1585 N N . ASN A 1 199 ? -4.001 9.697 19.863 1.00 91.50 199 ASN A N 1
ATOM 1586 C CA . ASN A 1 199 ? -3.492 10.294 21.098 1.00 91.50 199 ASN A CA 1
ATOM 1587 C C . ASN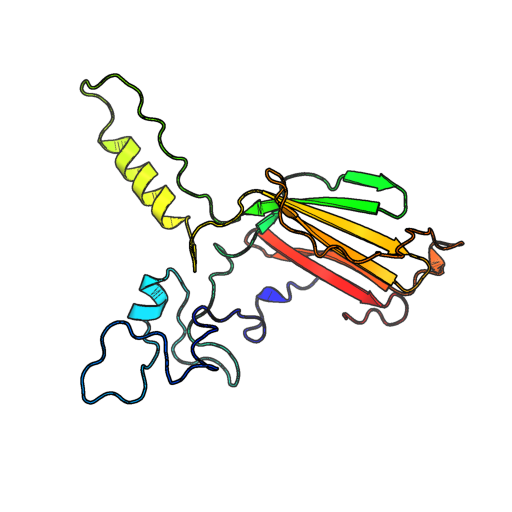 A 1 199 ? -2.078 10.876 20.954 1.00 91.50 199 ASN A C 1
ATOM 1589 O O . ASN A 1 199 ? -1.818 11.973 21.434 1.00 91.50 199 ASN A O 1
ATOM 1593 N N . THR A 1 200 ? -1.162 10.152 20.310 1.00 94.00 200 THR A N 1
ATOM 1594 C CA . THR A 1 200 ? 0.244 10.563 20.151 1.00 94.00 200 THR A CA 1
ATOM 1595 C C . THR A 1 200 ? 0.540 11.177 18.790 1.00 94.00 200 THR A C 1
ATOM 1597 O O . THR A 1 200 ? 1.640 11.677 18.584 1.00 94.00 200 THR A O 1
ATOM 1600 N N . GLN A 1 201 ? -0.393 11.084 17.836 1.00 91.06 201 GLN A N 1
ATOM 1601 C CA . GLN A 1 201 ? -0.189 11.454 16.432 1.00 91.06 201 GLN A CA 1
ATOM 1602 C C . GLN A 1 201 ? 0.936 10.662 15.733 1.00 91.06 201 GLN A C 1
ATOM 1604 O O . GLN A 1 201 ? 1.359 11.016 14.633 1.00 91.06 201 GLN A O 1
ATOM 1609 N N . SER A 1 202 ? 1.399 9.554 16.318 1.00 91.19 202 SER A N 1
ATOM 1610 C CA . SER A 1 202 ? 2.431 8.701 15.719 1.00 91.19 202 SER A CA 1
ATOM 1611 C C . SER A 1 202 ? 1.870 7.884 14.552 1.00 91.19 202 SER A C 1
ATOM 1613 O O . SER A 1 202 ? 0.787 7.306 14.683 1.00 91.19 202 SER A O 1
ATOM 1615 N N . ILE A 1 203 ? 2.623 7.780 13.456 1.00 90.06 203 ILE A N 1
ATOM 1616 C CA . ILE A 1 203 ? 2.322 6.864 12.344 1.00 90.06 203 ILE A CA 1
ATOM 1617 C C . ILE A 1 203 ? 2.678 5.426 12.750 1.00 90.06 203 ILE A C 1
ATOM 1619 O O . ILE A 1 203 ? 3.713 5.214 13.384 1.00 90.06 203 ILE A O 1
ATOM 1623 N N . LEU A 1 204 ? 1.795 4.478 12.428 1.00 89.19 204 LEU A N 1
ATOM 1624 C CA . LEU A 1 204 ? 1.959 3.033 12.611 1.00 89.19 204 LEU A CA 1
ATOM 1625 C C . LEU A 1 204 ? 2.430 2.356 11.326 1.00 89.19 204 LEU A C 1
ATOM 1627 O O . LEU A 1 204 ? 1.993 2.805 10.240 1.00 89.19 204 LEU A O 1
#

pLDDT: mean 76.17, std 19.31, range [34.41, 97.0]